Protein AF-A0A7Y0AC16-F1 (afdb_monomer)

pLDDT: mean 91.89, std 14.14, range [37.94, 98.88]

Radius of gyration: 25.96 Å; Cα contacts (8 Å, |Δi|>4): 228; chains: 1; bounding box: 91×79×50 Å

Mean predicted aligned error: 8.37 Å

Foldseek 3Di:
DDDDDDDDDDDDDDDPPDPQDALVRLQVVLVVCVVVVVLVSSLVSLVSSCPHPPRDDALVSLQSSLLSCLSVVNNVSNLVSLLVSLVRPDQPLVCCVVPPSCVSVCPPPVNVVSSVSSVVSNCVLAVQAPAVLLVVLLVLLCQQVVLVVCQVVCCVPANCPGPVNVVSVVSNVVSLVVSQVVLVVVCVVPNQQDCSHRRPSSNVSSVRSQVPDDPVSVVVRVVRRD

Structure (mmCIF, N/CA/C/O backbone):
data_AF-A0A7Y0AC16-F1
#
_entry.id   AF-A0A7Y0AC16-F1
#
loop_
_atom_site.group_PDB
_atom_site.id
_atom_site.type_symbol
_atom_site.label_atom_id
_atom_site.label_alt_id
_atom_site.label_comp_id
_atom_site.label_asym_id
_atom_site.label_entity_id
_atom_site.label_seq_id
_atom_site.pdbx_PDB_ins_code
_atom_site.Cartn_x
_atom_site.Cartn_y
_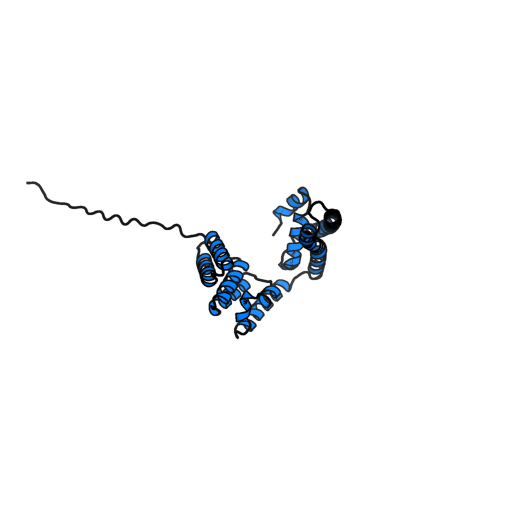atom_site.Cartn_z
_atom_site.occupancy
_atom_site.B_iso_or_equiv
_atom_site.auth_seq_id
_atom_site.auth_comp_id
_atom_site.auth_asym_id
_atom_site.auth_atom_id
_atom_site.pdbx_PDB_model_num
ATOM 1 N N . MET A 1 1 ? -59.746 61.237 14.582 1.00 42.16 1 MET A N 1
ATOM 2 C CA . MET A 1 1 ? -59.314 60.453 13.401 1.00 42.16 1 MET A CA 1
ATOM 3 C C . MET A 1 1 ? -57.793 60.373 13.383 1.00 42.16 1 MET A C 1
ATOM 5 O O . MET A 1 1 ? -57.176 61.402 13.622 1.00 42.16 1 MET A O 1
ATOM 9 N N . LYS A 1 2 ? -57.260 59.189 13.030 1.00 37.94 2 LYS A N 1
ATOM 10 C CA . LYS A 1 2 ? -55.848 58.744 12.908 1.00 37.94 2 LYS A CA 1
ATOM 11 C C . LYS A 1 2 ? -55.247 58.198 14.213 1.00 37.94 2 LYS A C 1
ATOM 13 O O . LYS A 1 2 ? -54.916 58.964 15.102 1.00 37.94 2 LYS A O 1
ATOM 18 N N . ASN A 1 3 ? -55.382 56.899 14.478 1.00 39.38 3 ASN A N 1
ATOM 19 C CA . ASN A 1 3 ? -54.716 55.702 13.915 1.00 39.38 3 ASN A CA 1
ATOM 20 C C . ASN A 1 3 ? -53.351 55.388 14.548 1.00 39.38 3 ASN A C 1
ATOM 22 O O . ASN A 1 3 ? -52.378 56.116 14.405 1.00 39.38 3 ASN A O 1
ATOM 26 N N . TYR A 1 4 ? -53.389 54.243 15.221 1.00 42.41 4 TYR A N 1
ATOM 27 C CA . TYR A 1 4 ? -52.412 53.456 15.953 1.00 42.41 4 TYR A CA 1
ATOM 28 C C . TYR A 1 4 ? -51.183 52.912 15.181 1.00 42.41 4 TYR A C 1
ATOM 30 O O . TYR A 1 4 ? -51.262 52.685 13.980 1.00 42.41 4 TYR A O 1
ATOM 38 N N . LEU A 1 5 ? -50.162 52.539 15.983 1.00 44.94 5 LEU A N 1
ATOM 39 C CA . LEU A 1 5 ? -49.350 51.295 15.944 1.00 44.94 5 LEU A CA 1
ATOM 40 C C . LEU A 1 5 ? -48.396 51.035 14.752 1.00 44.94 5 LEU A C 1
ATOM 42 O O . LEU A 1 5 ? -48.843 50.813 13.636 1.00 44.94 5 LEU A O 1
ATOM 46 N N . LEU A 1 6 ? -47.086 50.878 15.020 1.00 39.78 6 LEU A N 1
ATOM 47 C CA . LEU A 1 6 ? -46.444 49.565 15.266 1.00 39.78 6 LEU A CA 1
ATOM 48 C C . LEU A 1 6 ? -44.910 49.663 15.411 1.00 39.78 6 LEU A C 1
ATOM 50 O O . LEU A 1 6 ? -44.208 50.144 14.526 1.00 39.78 6 LEU A O 1
ATOM 54 N N . LEU A 1 7 ? -44.410 49.131 16.533 1.00 48.00 7 LEU A N 1
ATOM 55 C CA . LEU A 1 7 ? -43.037 48.653 16.710 1.00 48.00 7 LEU A CA 1
ATOM 56 C C . LEU A 1 7 ? -42.788 47.458 15.776 1.00 48.00 7 LEU A C 1
ATOM 58 O O . LEU A 1 7 ? -43.597 46.532 15.752 1.00 48.00 7 LEU A O 1
ATOM 62 N N . ALA A 1 8 ? -41.624 47.409 15.129 1.00 44.28 8 ALA A N 1
ATOM 63 C CA . ALA A 1 8 ? -41.078 46.179 14.561 1.00 44.28 8 ALA A CA 1
ATOM 64 C C . ALA A 1 8 ? -39.629 45.993 15.043 1.00 44.28 8 ALA A C 1
ATOM 66 O O . ALA A 1 8 ? -38.697 46.617 14.543 1.00 44.28 8 ALA A O 1
ATOM 67 N N . LEU A 1 9 ? -39.470 45.139 16.057 1.00 49.53 9 LEU A N 1
ATOM 68 C CA . LEU A 1 9 ? -38.201 44.557 16.492 1.00 49.53 9 LEU A CA 1
ATOM 69 C C . LEU A 1 9 ? -37.817 43.445 15.508 1.00 49.53 9 LEU A C 1
ATOM 71 O O . LEU A 1 9 ? -38.431 42.381 15.507 1.00 49.53 9 LEU A O 1
ATOM 75 N N . GLY A 1 10 ? -36.803 43.682 14.679 1.00 44.28 10 GLY A N 1
ATOM 76 C CA . GLY A 1 10 ? -36.165 42.644 13.871 1.00 44.28 10 GLY A CA 1
ATOM 77 C C . GLY A 1 10 ? -34.904 42.123 14.559 1.00 44.28 10 GLY A C 1
ATOM 78 O O . GLY A 1 10 ? -33.842 42.723 14.425 1.00 44.28 10 GLY A O 1
ATOM 79 N N . LEU A 1 11 ? -35.009 41.009 15.289 1.00 50.56 11 LEU A N 1
ATOM 80 C CA . LEU A 1 11 ? -33.858 40.223 15.750 1.00 50.56 11 LEU A CA 1
ATOM 81 C C . LEU A 1 11 ? -33.346 39.365 14.584 1.00 50.56 11 LEU A C 1
ATOM 83 O O . LEU A 1 11 ? -33.914 38.320 14.271 1.00 50.56 11 LEU A O 1
ATOM 87 N N . GLY A 1 12 ? -32.277 39.814 13.928 1.00 45.47 12 GLY A N 1
ATOM 88 C CA . GLY A 1 12 ? -31.550 39.011 12.949 1.00 45.47 12 GLY A CA 1
ATOM 89 C C . GLY A 1 12 ? -30.655 37.989 13.648 1.00 45.47 12 GLY A C 1
ATOM 90 O O . GLY A 1 12 ? -29.581 38.337 14.132 1.00 45.47 12 GLY A O 1
ATOM 91 N N . TYR A 1 13 ? -31.070 36.723 13.684 1.00 51.97 13 TYR A N 1
ATOM 92 C CA . TYR A 1 13 ? -30.161 35.615 13.980 1.00 51.97 13 TYR A CA 1
ATOM 93 C C . TYR A 1 13 ? -29.273 35.368 12.756 1.00 51.97 13 TYR A C 1
ATOM 95 O O . TYR A 1 13 ? -29.707 34.790 11.761 1.00 51.97 13 TYR A O 1
ATOM 103 N N . GLY A 1 14 ? -28.019 35.814 12.824 1.00 47.41 14 GLY A N 1
ATOM 104 C CA . GLY A 1 14 ? -26.991 35.420 11.868 1.00 47.41 14 GLY A CA 1
ATOM 105 C C . GLY A 1 14 ? -26.587 33.968 12.106 1.00 47.41 14 GLY A C 1
ATOM 106 O O . GLY A 1 14 ? -25.835 33.676 13.034 1.00 47.41 14 GLY A O 1
ATOM 107 N N . LEU A 1 15 ? -27.069 33.048 11.271 1.00 51.94 15 LEU A N 1
ATOM 108 C CA . LEU A 1 15 ? -26.475 31.719 11.153 1.00 51.94 15 LEU A CA 1
ATOM 109 C C . LEU A 1 15 ? -25.124 31.874 10.452 1.00 51.94 15 LEU A C 1
ATOM 111 O O . LEU A 1 15 ? -25.052 32.017 9.233 1.00 51.94 15 LEU A O 1
ATOM 115 N N . VAL A 1 16 ? -24.041 31.853 11.227 1.00 52.06 16 VAL A N 1
ATOM 116 C CA . VAL A 1 16 ? -22.706 31.632 10.672 1.00 52.06 16 VAL A CA 1
ATOM 117 C C . VAL A 1 16 ? -22.657 30.170 10.240 1.00 52.06 16 VAL A C 1
ATOM 119 O O . VAL A 1 16 ? -22.501 29.273 11.065 1.00 52.06 16 VAL A O 1
ATOM 122 N N . ALA A 1 17 ? -22.835 29.918 8.945 1.00 48.62 17 ALA A N 1
ATOM 123 C CA . ALA A 1 17 ? -22.548 28.617 8.365 1.00 48.62 17 ALA A CA 1
ATOM 124 C C . ALA A 1 17 ? -21.036 28.373 8.484 1.00 48.62 17 ALA A C 1
ATOM 126 O O . ALA A 1 17 ? -20.247 28.890 7.693 1.00 48.62 17 ALA A O 1
ATOM 127 N N . GLN A 1 18 ? -20.610 27.623 9.502 1.00 55.12 18 GLN A N 1
ATOM 128 C CA . GLN A 1 18 ? -19.261 27.070 9.514 1.00 55.12 18 GLN A CA 1
ATOM 129 C C . GLN A 1 18 ? -19.167 26.090 8.345 1.00 55.12 18 GLN A C 1
ATOM 131 O O . GLN A 1 18 ? -19.921 25.120 8.284 1.00 55.12 18 GLN A O 1
ATOM 136 N N . ALA A 1 19 ? -18.269 26.361 7.397 1.00 61.22 19 ALA A N 1
ATOM 137 C CA . ALA A 1 19 ? -17.971 25.415 6.335 1.00 61.22 19 ALA A CA 1
ATOM 138 C C . ALA A 1 19 ? -17.468 24.117 6.982 1.00 61.22 19 ALA A C 1
ATOM 140 O O . ALA A 1 19 ? -16.393 24.092 7.585 1.00 61.22 19 ALA A O 1
ATOM 141 N N . GLN A 1 20 ? -18.272 23.057 6.907 1.00 69.56 20 GLN A N 1
ATOM 142 C CA . GLN A 1 20 ? -17.899 21.758 7.448 1.00 69.56 20 GLN A CA 1
ATOM 143 C C . GLN A 1 20 ? -16.654 21.255 6.708 1.00 69.56 20 GLN A C 1
ATOM 145 O O . GLN A 1 20 ? -16.581 21.313 5.478 1.00 69.56 20 GLN A O 1
ATOM 150 N N . ALA A 1 21 ? -15.648 20.806 7.459 1.00 80.94 21 ALA A N 1
ATOM 151 C CA . ALA A 1 21 ? -14.410 20.320 6.870 1.00 80.94 21 ALA A CA 1
ATOM 152 C C . ALA A 1 21 ? -14.686 19.084 5.997 1.00 80.94 21 ALA A C 1
ATOM 154 O O . ALA A 1 21 ? -15.415 18.175 6.390 1.00 80.94 21 ALA A O 1
ATOM 155 N N . SER A 1 22 ? -14.090 19.045 4.803 1.00 91.94 22 SER A N 1
ATOM 156 C CA . SER A 1 22 ? -14.256 17.920 3.880 1.00 91.94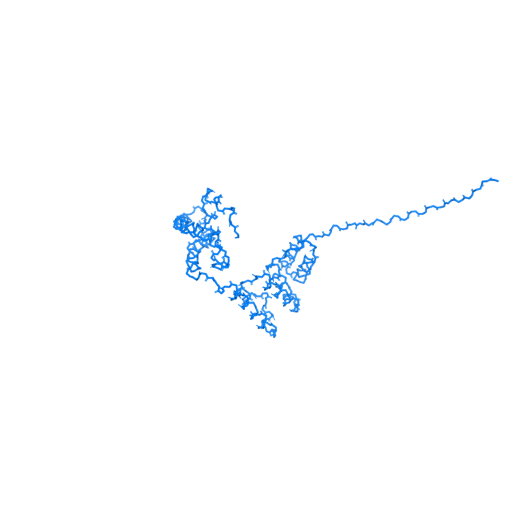 22 SER A CA 1
ATOM 157 C C . SER A 1 22 ? -13.599 16.642 4.414 1.00 91.94 22 SER A C 1
ATOM 159 O O . SER A 1 22 ? -12.694 16.696 5.251 1.00 91.94 22 SER A O 1
ATOM 161 N N . PHE A 1 23 ? -13.990 15.484 3.865 1.00 94.19 23 PHE A N 1
ATOM 162 C CA . PHE A 1 23 ? -13.346 14.191 4.147 1.00 94.19 23 PHE A CA 1
ATOM 163 C C . PHE A 1 23 ? -11.814 14.283 4.040 1.00 94.19 23 PHE A C 1
ATOM 165 O O . PHE A 1 23 ? -11.097 13.905 4.965 1.00 94.19 23 PHE A O 1
ATOM 172 N N . ALA A 1 24 ? -11.313 14.865 2.945 1.00 94.19 24 ALA A N 1
ATOM 173 C CA . ALA A 1 24 ? -9.881 15.010 2.704 1.00 94.19 24 ALA A CA 1
ATOM 174 C C . ALA A 1 24 ? -9.193 15.927 3.731 1.00 94.19 24 ALA A C 1
ATOM 176 O O . ALA A 1 24 ? -8.089 15.618 4.177 1.00 94.19 24 ALA A O 1
ATOM 177 N N . ALA A 1 25 ? -9.837 17.029 4.130 1.00 95.38 25 ALA A N 1
ATOM 178 C CA . ALA A 1 25 ? -9.286 17.943 5.129 1.00 95.38 25 ALA A CA 1
ATOM 179 C C . ALA A 1 25 ? -9.195 17.281 6.512 1.00 95.38 25 ALA A C 1
ATOM 181 O O . ALA A 1 25 ? -8.150 17.351 7.159 1.00 95.38 25 ALA A O 1
ATOM 182 N N . LEU A 1 26 ? -10.253 16.585 6.937 1.00 97.38 26 LEU A N 1
ATOM 183 C CA . LEU A 1 26 ? -10.291 15.864 8.212 1.00 97.38 26 LEU A CA 1
ATOM 184 C C . LEU A 1 26 ? -9.277 14.719 8.253 1.00 97.38 26 LEU A C 1
ATOM 186 O O . LEU A 1 26 ? -8.583 14.549 9.252 1.00 97.38 26 LEU A O 1
ATOM 190 N N . ARG A 1 27 ? -9.115 13.990 7.146 1.00 96.88 27 ARG A N 1
ATOM 191 C CA . ARG A 1 27 ? -8.083 12.955 7.001 1.00 96.88 27 ARG A CA 1
ATOM 192 C C . ARG A 1 27 ? -6.670 13.525 7.166 1.00 96.88 27 ARG A C 1
ATOM 194 O O . ARG A 1 27 ? -5.859 12.962 7.895 1.00 96.88 27 ARG A O 1
ATOM 201 N N . THR A 1 28 ? -6.384 14.672 6.546 1.00 97.31 28 THR A N 1
ATOM 202 C CA . THR A 1 28 ? -5.094 15.368 6.708 1.00 97.31 28 THR A CA 1
ATOM 203 C C . THR A 1 28 ? -4.864 15.801 8.156 1.00 97.31 28 THR A C 1
ATOM 205 O O . THR A 1 28 ? -3.769 15.623 8.685 1.00 97.31 28 THR A O 1
ATOM 208 N N . GLN A 1 29 ? -5.896 16.321 8.827 1.00 98.06 29 GLN A N 1
ATOM 209 C CA . GLN A 1 29 ? -5.819 16.675 10.247 1.00 98.06 29 GLN A CA 1
ATOM 210 C C . GLN A 1 29 ? -5.574 15.446 11.131 1.00 98.06 29 GLN A C 1
ATOM 212 O O . GLN A 1 29 ? -4.766 15.514 12.054 1.00 98.06 29 GLN A O 1
ATOM 217 N N . ALA A 1 30 ? -6.215 14.313 10.829 1.00 98.25 30 ALA A N 1
ATOM 218 C CA . ALA A 1 30 ? -6.016 13.062 11.554 1.00 98.25 30 ALA A CA 1
ATOM 219 C C . ALA A 1 30 ? -4.562 12.575 11.469 1.00 98.25 30 ALA A C 1
ATOM 221 O O . ALA A 1 30 ? -3.977 12.199 12.487 1.00 98.25 30 ALA A O 1
ATOM 222 N N . LEU A 1 31 ? -3.964 12.629 10.276 1.00 97.56 31 LEU A N 1
ATOM 223 C CA . LEU A 1 31 ? -2.560 12.276 10.055 1.00 97.56 31 LEU A CA 1
ATOM 224 C C . LEU A 1 31 ? -1.610 13.231 10.787 1.00 97.56 31 LEU A C 1
ATOM 226 O O . LEU A 1 31 ? -0.678 12.782 11.450 1.00 97.56 31 LEU A O 1
ATOM 230 N N . ALA A 1 3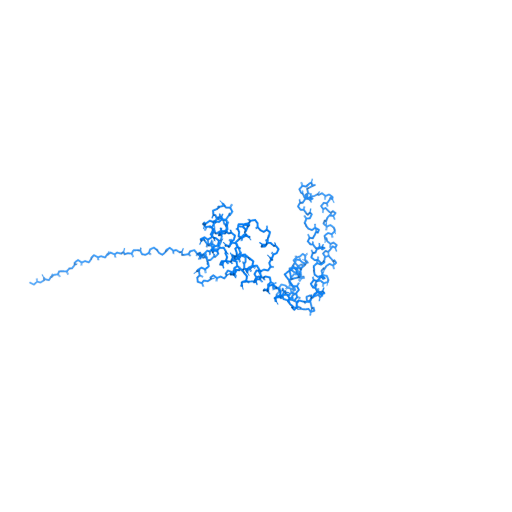2 ? -1.867 14.540 10.731 1.00 98.25 32 ALA A N 1
ATOM 231 C CA . ALA A 1 32 ? -1.070 15.523 11.462 1.00 98.25 32 ALA A CA 1
ATOM 232 C C . ALA A 1 32 ? -1.112 15.275 12.981 1.00 98.25 32 ALA A C 1
ATOM 234 O O . ALA A 1 32 ? -0.066 15.219 13.628 1.00 98.25 32 ALA A O 1
ATOM 235 N N . ALA A 1 33 ? -2.305 15.046 13.539 1.00 98.62 33 ALA A N 1
ATOM 236 C CA . ALA A 1 33 ? -2.477 14.712 14.951 1.00 98.62 33 ALA A CA 1
ATOM 237 C C . ALA A 1 33 ? -1.751 13.408 15.326 1.00 98.62 33 ALA A C 1
ATOM 239 O O . ALA A 1 33 ? -1.104 13.344 16.371 1.00 98.62 33 ALA A O 1
ATOM 240 N N . TYR A 1 34 ? -1.794 12.388 14.463 1.00 98.50 34 TYR A N 1
ATOM 241 C CA . TYR A 1 34 ? -1.061 11.136 14.668 1.00 98.50 34 TYR A CA 1
ATOM 242 C C . TYR A 1 34 ? 0.455 11.379 14.752 1.00 98.50 34 TYR A C 1
ATOM 244 O O . TYR A 1 34 ? 1.092 10.961 15.717 1.00 98.50 34 TYR A O 1
ATOM 252 N N . HIS A 1 35 ? 1.033 12.129 13.806 1.00 97.62 35 HIS A N 1
ATOM 253 C CA . HIS A 1 35 ? 2.467 12.448 13.808 1.00 97.62 35 HIS A CA 1
ATOM 254 C C . HIS A 1 35 ? 2.897 13.287 15.020 1.00 97.62 35 HIS A C 1
ATOM 256 O O . HIS A 1 35 ? 4.012 13.129 15.517 1.00 97.62 35 HIS A O 1
ATOM 262 N N . ASN A 1 36 ? 1.994 14.116 15.547 1.00 98.25 36 ASN A N 1
ATOM 263 C CA . ASN A 1 36 ? 2.191 14.872 16.785 1.00 98.25 36 ASN A CA 1
ATOM 264 C C . ASN A 1 36 ? 1.937 14.044 18.060 1.00 98.25 36 ASN A C 1
ATOM 266 O O . ASN A 1 36 ? 1.953 14.594 19.161 1.00 98.25 36 ASN A O 1
ATOM 270 N N . LYS A 1 37 ? 1.701 12.730 17.938 1.00 98.19 37 LYS A N 1
ATOM 271 C CA . LYS A 1 37 ? 1.376 11.800 19.035 1.00 98.19 37 LYS A CA 1
ATOM 272 C C . LYS A 1 37 ? 0.067 12.115 19.770 1.00 98.19 37 LYS A C 1
ATOM 274 O O . LYS A 1 37 ? -0.176 11.630 20.873 1.00 98.19 37 LYS A O 1
ATOM 279 N N . GLN A 1 38 ? -0.814 12.895 19.150 1.00 98.69 38 GLN A N 1
ATOM 280 C CA . GLN A 1 38 ? -2.148 13.229 19.648 1.00 98.69 38 GLN A CA 1
ATOM 281 C C . GLN A 1 38 ? -3.146 12.148 19.204 1.00 98.69 38 GLN A C 1
ATOM 283 O O . GLN A 1 38 ? -4.114 12.411 18.491 1.00 98.69 38 GLN A O 1
ATOM 288 N N . TYR A 1 39 ? -2.904 10.896 19.598 1.00 98.75 39 TYR A N 1
ATOM 289 C CA . TYR A 1 39 ? -3.584 9.729 19.018 1.00 98.75 39 TYR A CA 1
ATOM 290 C C . TYR A 1 39 ? -5.106 9.737 19.205 1.00 98.75 39 TYR A C 1
ATOM 292 O O . TYR A 1 39 ? -5.850 9.399 18.286 1.00 98.75 39 TYR A O 1
ATOM 300 N N . ARG A 1 40 ? -5.589 10.207 20.364 1.00 98.75 40 ARG A N 1
ATOM 301 C CA . ARG A 1 40 ? -7.030 10.360 20.615 1.00 98.75 40 ARG A CA 1
ATOM 302 C C . ARG A 1 40 ? -7.668 11.369 19.662 1.00 98.75 40 ARG A C 1
ATOM 304 O O . ARG A 1 40 ? -8.731 11.082 19.122 1.00 98.75 40 ARG A O 1
ATOM 311 N N . GLU A 1 41 ? -7.023 12.514 19.438 1.00 98.75 41 GLU A N 1
ATOM 312 C CA . GLU A 1 41 ? -7.502 13.506 18.470 1.00 98.75 41 GLU A CA 1
ATOM 313 C C . GLU A 1 41 ? -7.464 12.933 17.052 1.00 98.75 41 GLU A C 1
ATOM 315 O O . GLU A 1 41 ? -8.445 13.043 16.322 1.00 98.75 41 GLU A O 1
ATOM 320 N N . SER A 1 42 ? -6.379 12.249 16.680 1.00 98.81 42 SER A N 1
ATOM 321 C CA . SER A 1 42 ? -6.270 11.594 15.376 1.00 98.81 42 SER A CA 1
ATOM 322 C C . SER A 1 42 ? -7.445 10.649 15.106 1.00 98.81 42 SER A C 1
ATOM 324 O O . SER A 1 42 ? -8.121 10.777 14.083 1.00 98.81 42 SER A O 1
ATOM 326 N N . GLY A 1 43 ? -7.757 9.760 16.054 1.00 98.69 43 GLY A N 1
ATOM 327 C CA . GLY A 1 43 ? -8.903 8.858 15.945 1.00 98.69 43 GLY A CA 1
ATOM 328 C C . GLY A 1 43 ? -10.236 9.605 15.813 1.00 98.69 43 GLY A C 1
ATOM 329 O O . GLY A 1 43 ? -11.084 9.215 15.011 1.00 98.69 43 GLY A O 1
ATOM 330 N N . GLN A 1 44 ? -10.426 10.708 16.550 1.00 98.75 44 GLN A N 1
ATOM 331 C CA . GLN A 1 44 ? -11.634 11.541 16.455 1.00 98.75 44 GLN A CA 1
ATOM 332 C C . GLN A 1 44 ? -11.784 12.190 15.074 1.00 98.75 44 GLN A C 1
ATOM 334 O O . GLN A 1 44 ? -12.887 12.196 14.528 1.00 98.75 44 GLN A O 1
ATOM 339 N N . ARG A 1 45 ? -10.690 12.696 14.492 1.00 98.62 45 ARG A N 1
ATOM 340 C CA . ARG A 1 45 ? -10.693 13.291 13.147 1.00 98.62 45 ARG A CA 1
ATOM 341 C C . ARG A 1 45 ? -10.974 12.252 12.068 1.00 98.62 45 ARG A C 1
ATOM 343 O O . ARG A 1 45 ? -11.734 12.541 11.148 1.00 98.62 45 ARG A O 1
ATOM 350 N N . TYR A 1 46 ? -10.438 11.037 12.198 1.00 98.62 46 TYR A N 1
ATOM 351 C CA . TYR A 1 46 ? -10.824 9.929 11.322 1.00 98.62 46 TYR A CA 1
ATOM 352 C C . TYR A 1 46 ? -12.317 9.603 11.451 1.00 98.62 46 TYR A C 1
ATOM 354 O O . TYR A 1 46 ? -13.015 9.580 10.438 1.00 98.62 46 TYR A O 1
ATOM 362 N N . ASP A 1 47 ? -12.832 9.451 12.676 1.00 98.44 47 ASP A N 1
ATOM 363 C CA . ASP A 1 47 ? -14.260 9.221 12.935 1.00 98.44 47 ASP A CA 1
ATOM 364 C C . ASP A 1 47 ? -15.152 10.304 12.312 1.00 98.44 47 ASP A C 1
ATOM 366 O O . ASP A 1 47 ? -16.212 9.996 11.766 1.00 98.44 47 ASP A O 1
ATOM 370 N N . GLU A 1 48 ? -14.743 11.570 12.397 1.00 97.88 48 GLU A N 1
ATOM 371 C CA . GLU A 1 48 ? -15.444 12.690 11.773 1.00 97.88 48 GLU A CA 1
ATOM 372 C C . GLU A 1 48 ? -15.347 12.642 10.245 1.00 97.88 48 GLU A C 1
ATOM 374 O O . GLU A 1 48 ? -16.348 12.865 9.560 1.00 97.88 48 GLU A O 1
ATOM 379 N N . SER A 1 49 ? -14.174 12.296 9.703 1.00 97.44 49 SER A N 1
ATOM 380 C CA . SER A 1 49 ? -13.969 12.165 8.259 1.00 97.44 49 SER A CA 1
ATOM 381 C C . SER A 1 49 ? -14.907 11.113 7.663 1.00 97.44 49 SER A C 1
ATOM 383 O O . SER A 1 49 ? -15.555 11.370 6.651 1.00 97.44 49 SER A O 1
ATOM 385 N N . PHE A 1 50 ? -15.083 9.970 8.332 1.00 97.56 50 PHE A N 1
ATOM 386 C CA . PHE A 1 50 ? -15.920 8.869 7.847 1.00 97.56 50 PHE A CA 1
ATOM 387 C C . PHE A 1 50 ? -17.420 9.178 7.868 1.00 97.56 50 PHE A C 1
ATOM 389 O O . PHE A 1 50 ? -18.194 8.460 7.241 1.00 97.56 50 PHE A O 1
ATOM 396 N N . ARG A 1 51 ? -17.847 10.229 8.579 1.00 96.12 51 ARG A N 1
ATOM 397 C CA . ARG A 1 51 ? -19.247 10.686 8.615 1.00 96.12 51 ARG A CA 1
ATOM 398 C C . ARG A 1 51 ? -19.577 11.701 7.524 1.00 96.12 51 ARG A C 1
ATOM 400 O O . ARG A 1 51 ? -20.736 12.093 7.411 1.00 96.12 51 ARG A O 1
ATOM 407 N N . GLN A 1 52 ? -18.592 12.151 6.747 1.00 95.19 52 GLN A N 1
ATOM 408 C CA . GLN A 1 52 ? -18.847 13.116 5.684 1.00 95.19 52 GLN A CA 1
ATOM 409 C C . GLN A 1 52 ? -19.703 12.477 4.575 1.00 95.19 52 GLN A C 1
ATOM 411 O O . GLN A 1 52 ? -19.413 11.350 4.174 1.00 95.19 52 GLN A O 1
ATOM 416 N N . PRO A 1 53 ? -20.718 13.174 4.026 1.00 89.62 53 PRO A N 1
ATOM 417 C CA . PRO A 1 53 ? -21.634 12.593 3.036 1.00 89.62 53 PRO A CA 1
ATOM 418 C C . PRO A 1 53 ? -20.957 12.043 1.772 1.00 89.62 53 PRO A C 1
ATOM 420 O O . PRO A 1 53 ? -21.440 11.086 1.179 1.00 89.62 53 PRO A O 1
ATOM 423 N N . ALA A 1 54 ? -19.830 12.639 1.372 1.00 88.31 54 ALA A N 1
ATOM 424 C CA . ALA A 1 54 ? -19.030 12.219 0.221 1.00 88.31 54 ALA A CA 1
ATOM 425 C C . ALA A 1 54 ? -17.781 11.404 0.617 1.00 88.31 54 ALA A C 1
ATOM 427 O O . ALA A 1 54 ? -16.835 11.306 -0.165 1.00 88.31 54 ALA A O 1
ATOM 428 N N . ALA A 1 55 ? -17.723 10.872 1.844 1.00 92.50 55 ALA A N 1
ATOM 429 C CA . ALA A 1 55 ? -16.581 10.092 2.302 1.00 92.50 55 ALA A CA 1
ATOM 430 C C . ALA A 1 55 ? -16.459 8.780 1.515 1.00 92.50 55 ALA A C 1
ATOM 432 O O . ALA A 1 55 ? -17.400 7.991 1.439 1.00 92.50 55 ALA A O 1
ATOM 433 N N . GLN A 1 56 ? -15.264 8.529 0.985 1.00 93.25 56 GLN A N 1
ATOM 434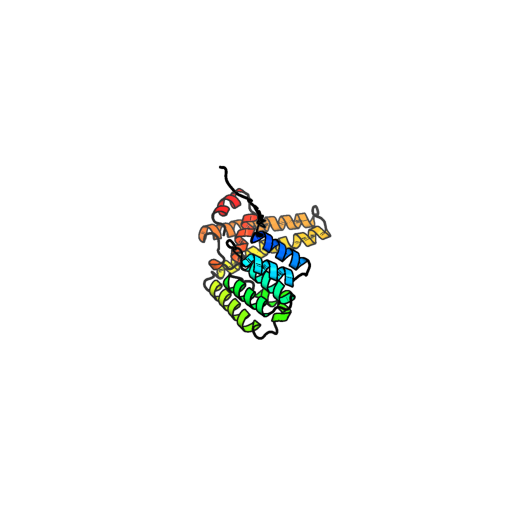 C CA . GLN A 1 56 ? -14.879 7.256 0.376 1.00 93.25 56 GLN A CA 1
ATOM 435 C C . GLN A 1 56 ? -13.586 6.760 1.038 1.00 93.25 56 GLN A C 1
ATOM 437 O O . GLN A 1 56 ? -12.520 6.826 0.427 1.00 93.25 56 GLN A O 1
ATOM 442 N N . PRO A 1 57 ? -13.646 6.347 2.319 1.00 96.19 57 PRO A N 1
ATOM 443 C CA . PRO A 1 57 ? -12.470 5.873 3.034 1.00 96.19 57 PRO A CA 1
ATOM 444 C C . PRO A 1 57 ? -11.925 4.593 2.404 1.00 96.19 57 PRO A C 1
ATOM 446 O O . PRO A 1 57 ? -12.660 3.633 2.161 1.00 96.19 57 PRO A O 1
ATOM 449 N N . ALA A 1 58 ? -10.619 4.578 2.169 1.00 95.44 58 ALA A N 1
ATOM 450 C CA . ALA A 1 58 ? -9.897 3.392 1.744 1.00 95.44 58 ALA A CA 1
ATOM 451 C C . ALA A 1 58 ? -9.581 2.489 2.948 1.00 95.44 58 ALA A C 1
ATOM 453 O O . ALA A 1 58 ? -9.624 2.918 4.104 1.00 95.44 58 ALA A O 1
ATOM 454 N N . ALA A 1 59 ? -9.178 1.243 2.684 1.00 97.06 59 ALA A N 1
ATOM 455 C CA . ALA A 1 59 ? -8.726 0.317 3.726 1.00 97.06 59 ALA A CA 1
ATOM 456 C C . ALA A 1 59 ? -7.636 0.919 4.630 1.00 97.06 59 ALA A C 1
ATOM 458 O O . ALA A 1 59 ? -7.688 0.751 5.847 1.00 97.06 59 ALA A O 1
ATOM 459 N N . GLY A 1 60 ? -6.701 1.674 4.042 1.00 97.25 60 GLY A N 1
ATOM 460 C CA . GLY A 1 60 ? -5.641 2.362 4.780 1.00 97.25 60 GLY A CA 1
ATOM 461 C C . GLY A 1 60 ? -6.149 3.455 5.724 1.00 97.25 60 GLY A C 1
ATOM 462 O O . GLY A 1 60 ? -5.560 3.651 6.781 1.00 97.25 60 GLY A O 1
ATOM 463 N N . ASP A 1 61 ? -7.262 4.126 5.411 1.00 98.31 61 ASP A N 1
ATOM 464 C CA . ASP A 1 61 ? -7.832 5.135 6.312 1.00 98.31 61 ASP A CA 1
ATOM 465 C C . ASP A 1 61 ? -8.409 4.476 7.569 1.00 98.31 61 ASP A C 1
ATOM 467 O O . ASP A 1 61 ? -8.176 4.944 8.683 1.00 98.31 61 ASP A O 1
ATOM 471 N N . PHE A 1 62 ? -9.112 3.350 7.406 1.00 98.75 62 PHE A N 1
ATOM 472 C CA . PHE A 1 62 ? -9.605 2.559 8.534 1.00 98.75 62 PHE A CA 1
ATOM 473 C C . PHE A 1 62 ? -8.468 1.936 9.348 1.00 98.75 62 PHE A C 1
ATOM 475 O O . PHE A 1 62 ? -8.528 1.949 10.575 1.00 98.75 62 PHE A O 1
ATOM 482 N N . TYR A 1 63 ? -7.425 1.430 8.687 1.00 98.69 63 TYR A N 1
ATOM 483 C CA . TYR A 1 63 ? -6.250 0.888 9.367 1.00 98.69 63 TYR A CA 1
ATOM 484 C C . TYR A 1 63 ? -5.554 1.962 10.215 1.00 98.69 63 TYR A C 1
ATOM 486 O O . TYR A 1 63 ? -5.362 1.774 11.413 1.00 98.69 63 TYR A O 1
ATOM 494 N N . ASN A 1 64 ? -5.296 3.143 9.644 1.00 98.62 64 ASN A N 1
ATOM 495 C CA . ASN A 1 64 ? -4.697 4.258 10.378 1.00 98.62 64 ASN A CA 1
ATOM 496 C C . ASN A 1 64 ? -5.575 4.720 11.552 1.00 98.62 64 ASN A C 1
ATOM 498 O O . ASN A 1 64 ? -5.059 5.017 12.627 1.00 98.62 64 ASN A O 1
ATOM 502 N N . ALA A 1 65 ? -6.901 4.755 11.376 1.00 98.81 65 ALA A N 1
ATOM 503 C CA . ALA A 1 65 ? -7.825 5.047 12.469 1.00 98.81 65 ALA A CA 1
ATOM 504 C C . ALA A 1 65 ? -7.726 4.004 13.593 1.00 98.81 65 ALA A C 1
ATOM 506 O O . ALA A 1 65 ? -7.724 4.368 14.771 1.00 98.81 65 ALA A O 1
ATOM 507 N N . ALA A 1 66 ? -7.594 2.720 13.243 1.00 98.88 66 ALA A N 1
ATOM 508 C CA . ALA A 1 66 ? -7.404 1.656 14.217 1.00 98.88 66 ALA A CA 1
ATOM 509 C C . ALA A 1 66 ? -6.103 1.821 15.012 1.00 98.88 66 ALA A C 1
ATOM 511 O O . ALA A 1 66 ? -6.147 1.720 16.239 1.00 98.88 66 ALA A O 1
ATOM 512 N N . CYS A 1 67 ? -4.987 2.140 14.349 1.00 98.81 67 CYS A N 1
ATOM 513 C CA . CYS A 1 67 ? -3.709 2.431 15.004 1.00 98.81 67 CYS A CA 1
ATOM 514 C C . CYS A 1 67 ? -3.826 3.632 15.956 1.00 98.81 67 CYS A C 1
ATOM 516 O O . CYS A 1 67 ? -3.474 3.529 17.133 1.00 98.81 67 CYS A O 1
ATOM 518 N N . SER A 1 68 ? -4.437 4.735 15.504 1.00 98.88 68 SER A N 1
ATOM 519 C CA . SER A 1 68 ? -4.712 5.901 16.355 1.00 98.88 68 SER A CA 1
ATOM 520 C C . SER A 1 68 ? -5.536 5.535 17.593 1.00 98.88 68 SER A C 1
ATOM 522 O O . SER A 1 68 ? -5.233 5.988 18.697 1.00 98.88 68 SER A O 1
ATOM 524 N N . TRP A 1 69 ? -6.564 4.694 17.452 1.00 98.88 69 TRP A N 1
ATOM 525 C CA . TRP A 1 69 ? -7.377 4.266 18.590 1.00 98.88 69 TRP A CA 1
ATOM 526 C C . TRP A 1 69 ? -6.669 3.282 19.520 1.00 98.88 69 TRP A C 1
ATOM 528 O O . TRP A 1 69 ? -6.850 3.374 20.735 1.00 98.88 69 TRP A O 1
ATOM 538 N N . ALA A 1 70 ? -5.849 2.378 18.986 1.00 98.81 70 ALA A N 1
ATOM 539 C CA . ALA A 1 70 ? -5.046 1.456 19.781 1.00 98.81 70 ALA A CA 1
ATOM 540 C C . ALA A 1 70 ? -4.057 2.227 20.668 1.00 98.81 70 ALA A C 1
ATOM 542 O O . ALA A 1 70 ? -4.059 2.055 21.889 1.00 98.81 70 ALA A O 1
ATOM 543 N N . LEU A 1 71 ? -3.321 3.172 20.079 1.00 98.75 71 LEU A N 1
ATOM 544 C CA . LEU A 1 71 ? -2.394 4.055 20.790 1.00 98.75 71 LEU A CA 1
ATOM 545 C C . LEU A 1 71 ? -3.093 5.009 21.773 1.00 98.75 71 LEU A C 1
ATOM 547 O O . LEU A 1 71 ? -2.502 5.422 22.769 1.00 98.75 71 LEU A O 1
ATOM 551 N N . ALA A 1 72 ? -4.360 5.353 21.528 1.00 98.69 72 ALA A N 1
ATOM 552 C CA . ALA A 1 72 ? -5.178 6.156 22.438 1.00 98.69 72 ALA A CA 1
ATOM 553 C C . ALA A 1 72 ? -5.789 5.360 23.611 1.00 98.69 72 ALA A C 1
ATOM 555 O O . ALA A 1 72 ? -6.526 5.947 24.416 1.00 98.69 72 ALA A O 1
ATOM 556 N N . GLY A 1 73 ? -5.528 4.048 23.697 1.00 98.44 73 GLY A N 1
ATOM 557 C CA . GLY A 1 73 ? -6.074 3.164 24.730 1.00 98.44 73 GLY A CA 1
ATOM 558 C C . GLY A 1 73 ? -7.557 2.830 24.541 1.00 98.44 73 GLY A C 1
ATOM 559 O O . GLY A 1 73 ? -8.254 2.563 25.516 1.00 98.44 73 GLY A O 1
ATOM 560 N N . GLU A 1 74 ? -8.061 2.860 23.305 1.00 98.75 74 GLU A N 1
ATOM 561 C CA . GLU A 1 74 ? -9.474 2.650 22.958 1.00 98.75 74 GLU A CA 1
ATOM 562 C C . GLU A 1 74 ? -9.659 1.360 22.129 1.00 98.75 74 GLU A C 1
ATOM 564 O O . GLU A 1 74 ? -10.027 1.411 20.948 1.00 98.75 74 GLU A O 1
ATOM 569 N N . PRO A 1 75 ? -9.440 0.164 22.715 1.00 98.56 75 PRO A N 1
ATOM 570 C CA . PRO A 1 75 ? -9.357 -1.086 21.957 1.00 98.56 75 PRO A CA 1
ATOM 571 C C . PRO A 1 75 ? -10.666 -1.441 21.242 1.00 98.56 75 PRO A C 1
ATOM 573 O O . PRO A 1 75 ? -10.648 -2.020 20.162 1.00 98.56 75 PRO A O 1
ATOM 576 N N . ALA A 1 76 ? -11.826 -1.066 21.792 1.00 98.69 76 ALA A N 1
ATOM 577 C CA . ALA A 1 76 ? -13.110 -1.300 21.129 1.00 98.69 76 ALA A CA 1
ATOM 578 C C . ALA A 1 76 ? -13.241 -0.542 19.798 1.00 98.69 76 ALA A C 1
ATOM 580 O O . ALA A 1 76 ? -13.749 -1.101 18.826 1.00 98.69 76 ALA A O 1
ATOM 581 N N . LYS A 1 77 ? -12.758 0.705 19.738 1.00 98.75 77 LYS A N 1
ATOM 582 C CA . LYS A 1 77 ? -12.753 1.490 18.499 1.00 98.75 77 LYS A CA 1
ATOM 583 C C . LYS A 1 77 ? -11.700 0.979 17.526 1.00 98.75 77 LYS A C 1
ATOM 585 O O . LYS A 1 77 ? -11.996 0.862 16.342 1.00 98.75 77 LYS A O 1
ATOM 590 N N . ALA A 1 78 ? -10.534 0.587 18.040 1.00 98.88 78 ALA A N 1
ATOM 591 C CA . ALA A 1 78 ? -9.488 -0.012 17.224 1.00 98.88 78 ALA A CA 1
ATOM 592 C C . ALA A 1 78 ? -9.986 -1.280 16.511 1.00 98.88 78 ALA A C 1
ATOM 594 O O . ALA A 1 78 ? -9.927 -1.354 15.289 1.00 98.88 78 ALA A O 1
ATOM 595 N N . PHE A 1 79 ? -10.593 -2.230 17.233 1.00 98.88 79 PHE A N 1
ATOM 596 C CA . PHE A 1 79 ? -11.153 -3.441 16.615 1.00 98.88 79 PHE A CA 1
ATOM 597 C C . PHE A 1 79 ? -12.276 -3.151 15.612 1.00 98.88 79 PHE A C 1
ATOM 599 O O . PHE A 1 79 ? -12.315 -3.781 14.558 1.00 98.88 79 PHE A O 1
ATOM 606 N N . ARG A 1 80 ? -13.156 -2.179 15.896 1.00 98.62 80 ARG A N 1
ATOM 607 C CA . ARG A 1 80 ? -14.187 -1.731 14.942 1.00 98.62 80 ARG A CA 1
ATOM 608 C C . ARG A 1 80 ? -13.558 -1.275 13.624 1.00 98.62 80 ARG A C 1
ATOM 610 O O . ARG A 1 80 ? -14.074 -1.610 12.559 1.00 98.62 80 ARG A O 1
ATOM 617 N N . ASP A 1 81 ? -12.476 -0.505 13.685 1.00 98.81 81 ASP A N 1
ATOM 618 C CA . ASP A 1 81 ? -11.836 0.021 12.482 1.00 98.81 81 ASP A CA 1
ATOM 619 C C . ASP A 1 81 ? -10.932 -1.015 11.791 1.00 98.81 81 ASP A C 1
ATOM 621 O O . ASP A 1 81 ? -10.910 -1.038 10.565 1.00 98.81 81 ASP A O 1
ATOM 625 N N . LEU A 1 82 ? -10.326 -1.972 12.509 1.00 98.81 82 LEU A N 1
ATOM 626 C CA . LEU A 1 82 ? -9.673 -3.145 11.893 1.00 98.81 82 LEU A CA 1
ATOM 627 C C . LEU A 1 82 ? -10.670 -4.013 11.110 1.00 98.81 82 LEU A C 1
ATOM 629 O O . LEU A 1 82 ? -10.377 -4.477 10.005 1.00 98.81 82 LEU A O 1
ATOM 633 N N . ASP A 1 83 ? -11.879 -4.195 11.644 1.00 98.38 83 ASP A N 1
ATOM 634 C CA . ASP A 1 83 ? -12.956 -4.883 10.933 1.00 98.38 83 ASP A CA 1
ATOM 635 C C . ASP A 1 83 ? -13.375 -4.129 9.664 1.00 98.38 83 ASP A C 1
ATOM 637 O O . ASP A 1 83 ? -13.610 -4.753 8.625 1.00 98.38 83 ASP A O 1
ATOM 641 N N . ARG A 1 84 ? -13.445 -2.793 9.718 1.00 98.38 84 ARG A N 1
ATOM 642 C CA . ARG A 1 84 ? -13.733 -1.955 8.543 1.00 98.38 84 ARG A CA 1
ATOM 643 C C . ARG A 1 84 ? -12.600 -1.994 7.522 1.00 98.38 84 ARG A C 1
ATOM 645 O O . ARG A 1 84 ? -12.891 -2.133 6.340 1.00 98.38 84 ARG A O 1
ATOM 652 N N . ALA A 1 85 ? -11.342 -1.954 7.958 1.00 98.50 85 ALA A N 1
ATOM 653 C CA . ALA A 1 85 ? -10.174 -2.101 7.091 1.00 98.50 85 ALA A CA 1
ATOM 654 C C . ALA A 1 85 ? -10.202 -3.451 6.362 1.00 98.50 85 ALA A C 1
ATOM 656 O O . ALA A 1 85 ? -10.054 -3.501 5.143 1.00 98.50 85 ALA A O 1
ATOM 657 N N . THR A 1 86 ? -10.508 -4.532 7.086 1.00 97.38 86 THR A N 1
ATOM 658 C CA . THR A 1 86 ? -10.678 -5.878 6.517 1.00 97.38 86 THR A CA 1
ATOM 659 C C . THR A 1 86 ? -11.785 -5.914 5.459 1.00 97.38 86 THR A C 1
ATOM 661 O O . THR A 1 86 ? -11.606 -6.481 4.385 1.00 97.38 86 THR A O 1
ATOM 664 N N . LEU A 1 87 ? -12.942 -5.302 5.736 1.00 95.88 87 LEU A N 1
ATOM 665 C CA . LEU A 1 87 ? -14.052 -5.236 4.776 1.00 95.88 87 L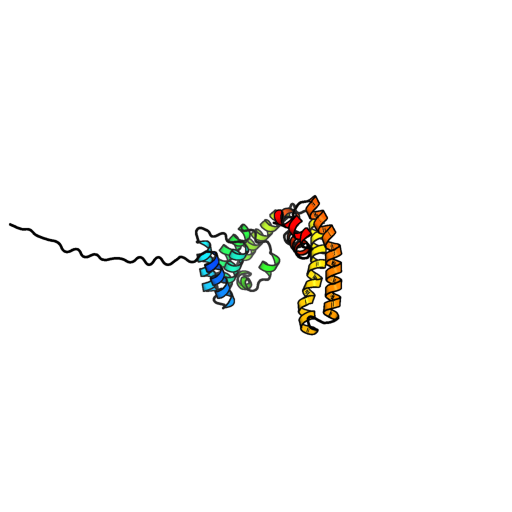EU A CA 1
ATOM 666 C C . LEU A 1 87 ? -13.736 -4.353 3.561 1.00 95.88 87 LEU A C 1
ATOM 668 O O . LEU A 1 87 ? -14.218 -4.641 2.470 1.00 95.88 87 LEU A O 1
ATOM 672 N N . ALA A 1 88 ? -12.922 -3.315 3.745 1.00 95.38 88 ALA A N 1
ATOM 673 C CA . ALA A 1 88 ? -12.458 -2.419 2.691 1.00 95.38 88 ALA A CA 1
ATOM 674 C C . ALA A 1 88 ? -11.283 -2.990 1.870 1.00 95.38 88 ALA A C 1
ATOM 676 O O . ALA A 1 88 ? -10.830 -2.335 0.933 1.00 95.38 88 ALA A O 1
ATOM 677 N N . GLY A 1 89 ? -10.801 -4.196 2.193 1.00 93.00 89 GLY A N 1
ATOM 678 C CA . GLY A 1 89 ? -9.777 -4.899 1.418 1.00 93.00 89 GLY A CA 1
ATOM 679 C C . GLY A 1 89 ? -8.338 -4.670 1.880 1.00 93.00 89 GLY A C 1
ATOM 680 O O . GLY A 1 89 ? -7.433 -4.764 1.056 1.00 93.00 89 GLY A O 1
ATOM 681 N N . TRP A 1 90 ? -8.111 -4.369 3.163 1.00 95.25 90 TRP A N 1
ATOM 682 C CA . TRP A 1 90 ? -6.770 -4.473 3.748 1.00 95.25 90 TRP A CA 1
ATOM 683 C C . TRP A 1 90 ? -6.237 -5.896 3.560 1.00 95.25 90 TRP A C 1
ATOM 685 O O . TRP A 1 90 ? -6.953 -6.857 3.841 1.00 95.25 90 TRP A O 1
ATOM 695 N N . ASP A 1 91 ? -5.001 -6.028 3.089 1.00 92.00 91 ASP A N 1
ATOM 696 C CA . ASP A 1 91 ? -4.391 -7.309 2.726 1.00 92.00 91 ASP A CA 1
ATOM 697 C C . ASP A 1 91 ? -2.991 -7.527 3.322 1.00 92.00 91 ASP A C 1
ATOM 699 O O . ASP A 1 91 ? -2.510 -8.661 3.338 1.00 92.00 91 ASP A O 1
ATOM 703 N N . ASP A 1 92 ? -2.363 -6.495 3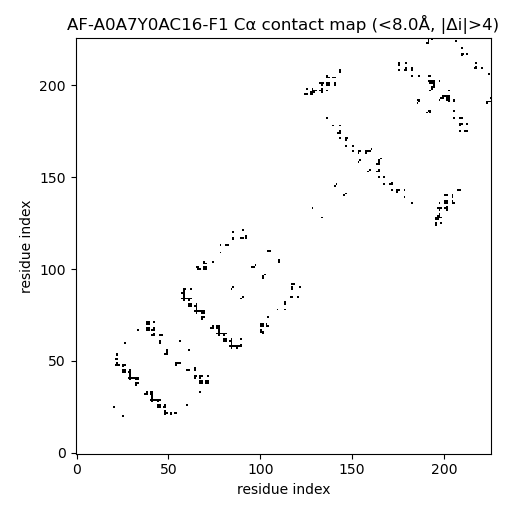.895 1.00 93.31 92 ASP A N 1
ATOM 704 C CA . ASP A 1 92 ? -1.049 -6.609 4.534 1.00 93.31 92 ASP A CA 1
ATOM 705 C C . ASP A 1 92 ? -1.154 -7.210 5.949 1.00 93.31 92 ASP A C 1
ATOM 707 O O . ASP A 1 92 ? -1.134 -6.530 6.983 1.00 93.31 92 ASP A O 1
ATOM 711 N N . VAL A 1 93 ? -1.320 -8.534 5.987 1.00 94.81 93 VAL A N 1
ATOM 712 C CA . VAL A 1 93 ? -1.387 -9.334 7.221 1.00 94.81 93 VAL A CA 1
ATOM 713 C C . VAL A 1 93 ? -0.068 -9.277 7.993 1.00 94.81 93 VAL A C 1
ATOM 715 O O . VAL A 1 93 ? -0.071 -9.298 9.225 1.00 94.81 93 VAL A O 1
ATOM 718 N N . THR A 1 94 ? 1.063 -9.220 7.287 1.00 93.00 94 THR A N 1
ATOM 719 C CA . THR A 1 94 ? 2.393 -9.202 7.907 1.00 93.00 94 THR A CA 1
ATOM 720 C C . THR A 1 94 ? 2.613 -7.896 8.657 1.00 93.00 94 THR A C 1
ATOM 722 O O . THR A 1 94 ? 3.013 -7.931 9.826 1.00 93.00 94 THR A O 1
ATOM 725 N N . HIS A 1 95 ? 2.301 -6.758 8.030 1.00 96.06 95 HIS A N 1
ATOM 726 C CA . HIS A 1 95 ? 2.371 -5.460 8.688 1.00 96.06 95 HIS A CA 1
ATOM 727 C C . HIS A 1 95 ? 1.446 -5.416 9.902 1.00 96.06 95 HIS A C 1
ATOM 729 O O . HIS A 1 95 ? 1.931 -5.154 10.995 1.00 96.06 95 HIS A O 1
ATOM 735 N N . LEU A 1 96 ? 0.175 -5.812 9.766 1.00 97.56 96 LEU A N 1
ATOM 736 C CA . LEU A 1 96 ? -0.772 -5.814 10.888 1.00 97.56 96 LEU A CA 1
ATOM 737 C C . LEU A 1 96 ? -0.276 -6.628 12.098 1.00 97.56 96 LEU A C 1
ATOM 739 O O . LEU A 1 96 ? -0.493 -6.224 13.235 1.00 97.56 96 LEU A O 1
ATOM 743 N N . LYS A 1 97 ? 0.397 -7.767 11.878 1.00 97.25 97 LYS A N 1
ATOM 744 C CA . LYS A 1 97 ? 0.953 -8.611 12.958 1.00 97.25 97 LYS A CA 1
ATOM 745 C C . LYS A 1 97 ? 2.175 -8.010 13.654 1.00 97.25 97 LYS A C 1
ATOM 747 O O . LYS A 1 97 ? 2.503 -8.433 14.761 1.00 97.25 97 LYS A O 1
ATOM 752 N N . THR A 1 98 ? 2.894 -7.119 12.982 1.00 96.94 98 THR A N 1
ATOM 753 C CA . THR A 1 98 ? 4.193 -6.597 13.436 1.00 96.94 98 THR A CA 1
ATOM 754 C C . THR A 1 98 ? 4.161 -5.110 13.770 1.00 96.94 98 THR A C 1
ATOM 756 O O . THR A 1 98 ? 5.118 -4.604 14.354 1.00 96.94 98 THR A O 1
ATOM 759 N N . ASP A 1 99 ? 3.067 -4.424 13.444 1.00 98.12 99 ASP A N 1
ATOM 760 C CA . ASP A 1 99 ? 2.858 -3.015 13.733 1.00 98.12 99 ASP A CA 1
ATOM 761 C C . ASP A 1 99 ? 2.844 -2.761 15.246 1.00 98.12 99 ASP A C 1
ATOM 763 O O . ASP A 1 99 ? 2.021 -3.290 16.000 1.00 98.12 99 ASP A O 1
ATOM 767 N N . SER A 1 100 ? 3.776 -1.921 15.695 1.00 98.00 100 SER A N 1
ATOM 768 C CA . SER A 1 100 ? 3.911 -1.546 17.098 1.00 98.00 100 SER A CA 1
ATOM 769 C C . SER A 1 100 ? 2.694 -0.801 17.636 1.00 98.00 100 SER A C 1
ATOM 771 O O . SER A 1 100 ? 2.430 -0.871 18.837 1.00 98.00 100 SER A O 1
ATOM 773 N N . ASP A 1 101 ? 1.933 -0.123 16.777 1.00 98.62 101 ASP A N 1
ATOM 774 C CA . ASP A 1 101 ? 0.755 0.640 17.188 1.00 98.62 101 ASP A CA 1
ATOM 775 C C . ASP A 1 101 ? -0.368 -0.260 17.700 1.00 98.62 101 ASP A C 1
ATOM 777 O O . ASP A 1 101 ? -1.152 0.126 18.570 1.00 98.62 101 ASP A O 1
ATOM 781 N N . LEU A 1 102 ? -0.419 -1.489 17.185 1.00 98.69 102 LEU A N 1
ATOM 782 C CA . LEU A 1 102 ? -1.424 -2.489 17.521 1.00 98.69 102 LEU A CA 1
ATOM 783 C C . LEU A 1 102 ? -0.956 -3.449 18.619 1.00 98.69 102 LEU A C 1
ATOM 785 O O . LEU A 1 102 ? -1.739 -4.291 19.058 1.00 98.69 102 LEU A O 1
ATOM 789 N N . ALA A 1 103 ? 0.273 -3.302 19.127 1.00 98.25 103 ALA A N 1
ATOM 790 C CA . ALA A 1 103 ? 0.874 -4.235 20.082 1.00 98.25 103 ALA A CA 1
ATOM 791 C C . ALA A 1 103 ? 0.007 -4.463 21.335 1.00 98.25 103 ALA A C 1
ATOM 793 O O . ALA A 1 103 ? -0.121 -5.593 21.809 1.00 98.25 103 ALA A O 1
ATOM 794 N N . ALA A 1 104 ? -0.650 -3.412 21.839 1.00 97.75 104 ALA A N 1
ATOM 795 C CA . ALA A 1 104 ? -1.551 -3.505 22.991 1.00 97.75 104 ALA A CA 1
ATOM 796 C C . ALA A 1 104 ? -2.793 -4.381 22.726 1.00 97.75 104 ALA A C 1
ATOM 798 O O . ALA A 1 104 ? -3.391 -4.909 23.663 1.00 97.75 104 ALA A O 1
ATOM 799 N N . LEU A 1 105 ? -3.184 -4.556 21.460 1.00 98.56 105 LEU A N 1
ATOM 800 C CA . LEU A 1 105 ? -4.328 -5.375 21.068 1.00 98.56 105 LEU A CA 1
ATOM 801 C C . LEU A 1 105 ? -3.991 -6.865 20.992 1.00 98.56 105 LEU A C 1
ATOM 803 O O . LEU A 1 105 ? -4.908 -7.673 21.097 1.00 98.56 105 LEU A O 1
ATOM 807 N N . HIS A 1 106 ? -2.720 -7.254 20.844 1.00 98.06 106 HIS A N 1
ATOM 808 C CA . HIS A 1 106 ? -2.328 -8.653 20.609 1.00 98.06 106 HIS A CA 1
ATOM 809 C C . HIS A 1 106 ? -2.734 -9.601 21.748 1.00 98.06 106 HIS A C 1
ATOM 811 O O . HIS A 1 106 ? -3.014 -10.777 21.508 1.00 98.06 106 HIS A O 1
ATOM 817 N N . ALA A 1 107 ? -2.785 -9.091 22.982 1.00 97.06 107 ALA A N 1
ATOM 818 C CA . ALA A 1 107 ? -3.216 -9.842 24.160 1.00 97.06 107 ALA A CA 1
ATOM 819 C C . ALA A 1 107 ? -4.746 -9.842 24.365 1.00 97.06 107 ALA A C 1
ATOM 821 O O . ALA A 1 107 ? -5.257 -10.587 25.201 1.00 97.06 107 ALA A O 1
ATOM 822 N N . ASP A 1 108 ? -5.497 -9.017 23.627 1.00 98.44 108 ASP A N 1
ATOM 823 C CA . ASP A 1 108 ? -6.954 -8.966 23.725 1.00 98.44 108 ASP A CA 1
ATOM 824 C C . ASP A 1 108 ? -7.579 -10.209 23.075 1.00 98.44 108 ASP A C 1
ATOM 826 O O . ASP A 1 108 ? -7.235 -10.604 21.960 1.00 98.44 108 ASP A O 1
ATOM 830 N N . LYS A 1 109 ? -8.573 -10.812 23.737 1.00 98.38 109 LYS A N 1
ATOM 831 C CA . LYS A 1 109 ? -9.283 -12.003 23.238 1.00 98.38 109 LYS A CA 1
ATOM 832 C C . LYS A 1 109 ? -9.918 -11.824 21.849 1.00 98.38 109 LYS A C 1
ATOM 834 O O . LYS A 1 109 ? -10.194 -12.816 21.175 1.00 98.38 109 LYS A O 1
ATOM 839 N N . ARG A 1 110 ? -10.179 -10.581 21.423 1.00 98.50 110 ARG A N 1
ATOM 840 C CA . ARG A 1 110 ? -10.731 -10.234 20.101 1.00 98.50 110 ARG A CA 1
ATOM 841 C C . ARG A 1 110 ? -9.693 -10.275 18.981 1.00 98.50 110 ARG A C 1
ATOM 843 O O . ARG A 1 110 ? -10.089 -10.378 17.822 1.00 98.50 110 ARG A O 1
ATOM 850 N N . TRP A 1 111 ? -8.399 -10.258 19.309 1.00 98.56 111 TRP A N 1
ATOM 851 C CA . TRP A 1 111 ? -7.311 -10.261 18.332 1.00 98.56 111 TRP A CA 1
ATOM 852 C C . TRP A 1 111 ? -7.357 -11.470 17.407 1.00 98.56 111 TRP A C 1
ATOM 854 O O . TRP A 1 111 ? -7.453 -11.322 16.193 1.00 98.56 111 TRP A O 1
ATOM 864 N N . GLN A 1 112 ? -7.360 -12.674 17.980 1.00 98.38 112 GLN A N 1
ATOM 865 C CA . GLN A 1 112 ? -7.309 -13.910 17.200 1.00 98.38 112 GLN A CA 1
ATOM 866 C C . GLN A 1 112 ? -8.532 -14.092 16.275 1.00 98.38 112 GLN A C 1
ATOM 868 O O . GLN A 1 112 ? -8.345 -14.439 15.110 1.00 98.38 112 GLN A O 1
ATOM 873 N N . PRO A 1 113 ? -9.784 -13.838 16.716 1.00 98.31 113 PRO A N 1
ATOM 874 C CA . PRO A 1 113 ? -10.936 -13.819 15.812 1.00 98.31 113 PRO A CA 1
ATOM 875 C C . PRO A 1 113 ? -10.839 -12.787 14.678 1.00 98.31 113 PRO A C 1
ATOM 877 O O . PRO A 1 113 ? -11.143 -13.131 13.536 1.00 98.31 113 PRO A O 1
ATOM 880 N N . MET A 1 114 ? -10.416 -11.552 14.976 1.00 98.19 114 MET A N 1
ATOM 881 C CA . MET A 1 114 ? -10.259 -10.492 13.971 1.00 98.19 114 MET A CA 1
ATOM 882 C C . MET A 1 114 ? -9.196 -10.873 12.935 1.00 98.19 114 MET A C 1
ATOM 884 O O . MET A 1 114 ? -9.460 -10.823 11.734 1.00 98.19 114 MET A O 1
ATOM 888 N N . LEU A 1 115 ? -8.042 -11.361 13.394 1.00 98.12 115 LEU A N 1
ATOM 889 C CA . LEU A 1 115 ? -6.950 -11.789 12.527 1.00 98.12 115 LEU A CA 1
ATOM 890 C C . LEU A 1 115 ? -7.373 -12.937 11.601 1.00 98.12 115 LEU A C 1
ATOM 892 O O . LEU A 1 115 ? -7.155 -12.857 10.396 1.00 98.12 115 LEU A O 1
ATOM 896 N N . ARG A 1 116 ? -8.053 -13.965 12.127 1.00 98.00 116 ARG A N 1
ATOM 897 C CA . ARG A 1 116 ? -8.564 -15.070 11.298 1.00 98.00 116 ARG A CA 1
ATOM 898 C C . ARG A 1 116 ? -9.542 -14.596 10.227 1.00 98.00 116 ARG A C 1
ATOM 900 O O . ARG A 1 116 ? -9.545 -15.131 9.123 1.00 98.00 116 ARG A O 1
ATOM 907 N N . LYS A 1 117 ? -10.386 -13.609 10.540 1.00 97.44 117 LYS A N 1
ATOM 908 C CA . LYS A 1 117 ? -11.324 -13.026 9.571 1.00 97.44 117 LYS A CA 1
ATOM 909 C C . LYS A 1 117 ? -10.577 -12.322 8.438 1.00 97.44 117 LYS A C 1
ATOM 911 O O . LYS A 1 117 ? -10.959 -12.494 7.281 1.00 97.44 117 LYS A O 1
ATOM 916 N N . LEU A 1 118 ? -9.528 -11.567 8.760 1.00 96.94 118 LEU A N 1
ATOM 917 C CA . LEU A 1 118 ? -8.656 -10.946 7.768 1.00 96.94 118 LEU A CA 1
ATOM 918 C C . LEU A 1 118 ? -7.934 -11.997 6.916 1.00 96.94 118 LEU A C 1
ATOM 920 O O . LEU A 1 118 ? -8.033 -11.957 5.694 1.00 96.94 118 LEU A O 1
ATOM 924 N N . GLU A 1 119 ? -7.277 -12.974 7.538 1.00 95.31 119 GLU A N 1
ATOM 925 C CA . GLU A 1 119 ? -6.555 -14.041 6.831 1.00 95.31 119 GLU A CA 1
ATOM 926 C C . GLU A 1 119 ? -7.475 -14.832 5.893 1.00 95.31 119 GLU A C 1
ATOM 928 O O . GLU A 1 119 ? -7.106 -15.099 4.753 1.00 95.31 119 GLU A O 1
ATOM 933 N N . ALA A 1 120 ? -8.700 -15.147 6.324 1.00 95.19 120 ALA A N 1
ATOM 934 C CA . ALA A 1 120 ? -9.683 -15.819 5.479 1.00 95.19 120 ALA A CA 1
ATOM 935 C C . ALA A 1 120 ? -10.117 -14.957 4.282 1.00 95.19 120 ALA A C 1
ATOM 937 O O . ALA A 1 120 ? -10.283 -15.477 3.180 1.00 95.19 120 ALA A O 1
ATOM 938 N N . ARG A 1 121 ? -10.285 -13.642 4.476 1.00 92.81 121 ARG A N 1
ATOM 939 C CA . ARG A 1 121 ? -10.610 -12.696 3.393 1.00 92.81 121 ARG A CA 1
ATOM 940 C C . ARG A 1 121 ? -9.480 -12.602 2.376 1.00 92.81 121 ARG A C 1
ATOM 942 O O . ARG A 1 121 ? -9.750 -12.662 1.180 1.00 92.81 121 ARG A O 1
ATOM 949 N N . VAL A 1 122 ? -8.240 -12.496 2.849 1.00 90.69 122 VAL A N 1
ATOM 950 C CA . VAL A 1 122 ? -7.050 -12.484 1.990 1.00 90.69 122 VAL A CA 1
ATOM 951 C C . VAL A 1 122 ? -6.948 -13.803 1.233 1.00 90.69 122 VAL A C 1
ATOM 953 O O . VAL A 1 122 ? -6.913 -13.789 0.009 1.00 90.69 122 VAL A O 1
ATOM 956 N N . ALA A 1 123 ? -7.041 -14.945 1.916 1.00 89.19 123 ALA A N 1
ATOM 957 C CA . ALA A 1 123 ? -7.012 -16.257 1.272 1.00 89.19 123 ALA A CA 1
ATOM 958 C C . ALA A 1 123 ? -8.122 -16.425 0.220 1.00 89.19 123 ALA A C 1
ATOM 960 O O . ALA A 1 123 ? -7.877 -16.972 -0.851 1.00 89.19 123 ALA A O 1
ATOM 961 N N . GLN A 1 124 ? -9.331 -15.919 0.485 1.00 88.94 124 GLN A N 1
ATOM 962 C CA . GLN A 1 124 ? -10.429 -15.933 -0.483 1.00 88.94 124 GLN A CA 1
ATOM 963 C C . GLN A 1 124 ? -10.132 -15.055 -1.706 1.00 88.94 124 GLN A C 1
ATOM 965 O O . GLN A 1 124 ? -10.391 -15.477 -2.832 1.00 88.94 124 GLN A O 1
ATOM 970 N N . ALA A 1 125 ? -9.596 -13.849 -1.499 1.00 84.31 125 ALA A N 1
ATOM 971 C CA . ALA A 1 125 ? -9.202 -12.955 -2.587 1.00 84.31 125 ALA A CA 1
ATOM 972 C C . ALA A 1 125 ? -8.057 -13.546 -3.427 1.00 84.31 125 ALA A C 1
ATOM 974 O O . ALA A 1 125 ? -8.004 -13.336 -4.638 1.00 84.31 125 ALA A O 1
ATOM 975 N N . GLU A 1 126 ? -7.176 -14.318 -2.792 1.00 84.56 126 GLU A N 1
ATOM 976 C CA . GLU A 1 126 ? -6.021 -14.950 -3.421 1.00 84.56 126 GLU A CA 1
ATOM 977 C C . GLU A 1 126 ? -6.300 -16.347 -4.009 1.00 84.56 126 GLU A C 1
ATOM 979 O O . GLU A 1 126 ? -5.451 -16.892 -4.715 1.00 84.56 126 GLU A O 1
ATOM 984 N N . ALA A 1 127 ? -7.481 -16.929 -3.772 1.00 86.81 127 ALA A N 1
ATOM 985 C CA . ALA A 1 127 ? -7.785 -18.325 -4.112 1.00 86.81 127 ALA A CA 1
ATOM 986 C C . ALA A 1 127 ? -7.626 -18.653 -5.607 1.00 86.81 127 ALA A C 1
ATOM 988 O O . ALA A 1 127 ? -7.259 -19.771 -5.959 1.00 86.81 127 ALA A O 1
ATOM 989 N N . ASN A 1 128 ? -7.878 -17.673 -6.479 1.00 86.62 128 ASN A N 1
ATOM 990 C CA . ASN A 1 128 ? -7.824 -17.826 -7.936 1.00 86.62 128 ASN A CA 1
ATOM 991 C C . ASN A 1 128 ? -6.616 -17.123 -8.574 1.00 86.62 128 ASN A C 1
ATOM 993 O O . ASN A 1 128 ? -6.602 -16.896 -9.785 1.00 86.62 128 ASN A O 1
ATOM 997 N N . ILE A 1 129 ? -5.609 -16.758 -7.776 1.00 92.00 129 ILE A N 1
ATOM 998 C CA . ILE A 1 129 ? -4.390 -16.144 -8.299 1.00 92.00 129 ILE A CA 1
ATOM 999 C C . ILE A 1 129 ? -3.667 -17.117 -9.232 1.00 92.00 129 ILE A C 1
ATOM 1001 O O . ILE A 1 129 ? -3.451 -18.291 -8.917 1.00 92.00 129 ILE A O 1
ATOM 1005 N N . ASN A 1 130 ? -3.196 -16.589 -10.358 1.00 94.69 130 ASN A N 1
ATOM 1006 C CA . ASN A 1 130 ? -2.250 -17.264 -11.228 1.00 94.69 130 ASN A CA 1
ATOM 1007 C C . ASN A 1 130 ? -0.881 -17.323 -10.530 1.00 94.69 130 ASN A C 1
ATOM 1009 O O . ASN A 1 130 ? -0.064 -16.409 -10.637 1.00 94.69 130 ASN A O 1
ATOM 1013 N N . GLN A 1 131 ? -0.645 -18.401 -9.780 1.00 92.38 131 GLN A N 1
ATOM 1014 C CA . GLN A 1 131 ? 0.561 -18.571 -8.964 1.00 92.38 131 GLN A CA 1
ATOM 1015 C C . GLN A 1 131 ? 1.871 -18.519 -9.772 1.00 92.38 131 GLN A C 1
ATOM 1017 O O . GLN A 1 131 ? 2.808 -17.864 -9.311 1.00 92.38 131 GLN A O 1
ATOM 1022 N N . PRO A 1 132 ? 1.983 -19.152 -10.961 1.00 95.50 132 PRO A N 1
ATOM 1023 C CA . PRO A 1 132 ? 3.147 -18.962 -11.826 1.00 95.50 132 PRO A CA 1
ATOM 1024 C C . PRO A 1 132 ? 3.410 -17.493 -12.169 1.00 95.50 132 PRO A C 1
ATOM 1026 O O . PRO A 1 132 ? 4.531 -17.024 -11.995 1.00 95.50 132 PRO A O 1
ATOM 1029 N N . LEU A 1 133 ? 2.375 -16.755 -12.580 1.00 96.50 133 LEU A N 1
ATOM 1030 C CA . LEU A 1 133 ? 2.511 -15.349 -12.958 1.00 96.50 133 LEU A CA 1
ATOM 1031 C C . LEU A 1 133 ? 2.822 -14.445 -11.754 1.00 96.50 133 LEU A C 1
ATOM 1033 O O . LEU A 1 133 ? 3.636 -13.532 -11.870 1.00 96.50 133 LEU A O 1
ATOM 1037 N N . LYS A 1 134 ? 2.229 -14.719 -10.582 1.00 94.81 134 LYS A N 1
ATOM 1038 C CA . LYS A 1 134 ? 2.562 -14.036 -9.319 1.00 94.81 134 LYS A CA 1
ATOM 1039 C C . LYS A 1 134 ? 4.043 -14.198 -8.975 1.00 94.81 134 LYS A C 1
ATOM 1041 O O . LYS A 1 134 ? 4.690 -13.209 -8.649 1.00 94.81 134 LYS A O 1
ATOM 1046 N N . ARG A 1 135 ? 4.585 -15.421 -9.064 1.00 94.56 135 ARG A N 1
ATOM 1047 C CA . ARG A 1 135 ? 6.011 -15.683 -8.794 1.00 94.56 135 ARG A CA 1
ATOM 1048 C C . ARG A 1 135 ? 6.921 -14.943 -9.764 1.00 94.56 135 ARG A C 1
ATOM 1050 O O . ARG A 1 135 ? 7.854 -14.282 -9.329 1.00 94.56 135 ARG A O 1
ATOM 1057 N N . GLU A 1 136 ? 6.605 -15.001 -11.050 1.00 97.56 136 GLU A N 1
ATOM 1058 C CA . GLU A 1 136 ? 7.370 -14.296 -12.074 1.00 97.56 136 GLU A CA 1
ATOM 1059 C C . GLU A 1 136 ? 7.389 -12.776 -11.847 1.00 97.56 136 GLU A C 1
ATOM 1061 O O . GLU A 1 136 ? 8.445 -12.148 -11.896 1.00 97.56 136 GLU A O 1
ATOM 1066 N N . LEU A 1 137 ? 6.238 -12.170 -11.541 1.00 97.50 137 LEU A N 1
ATOM 1067 C CA . LEU A 1 137 ? 6.183 -10.739 -11.239 1.00 97.50 137 LEU A CA 1
ATOM 1068 C C . LEU A 1 137 ? 6.918 -10.398 -9.935 1.00 97.50 137 LEU A C 1
ATOM 1070 O O . LEU A 1 137 ? 7.568 -9.362 -9.874 1.00 97.50 137 LEU A O 1
ATOM 1074 N N . ALA A 1 138 ? 6.902 -11.269 -8.925 1.00 95.00 138 ALA A N 1
ATOM 1075 C CA . ALA A 1 138 ? 7.683 -11.063 -7.704 1.00 95.00 138 ALA A CA 1
ATOM 1076 C C . ALA A 1 138 ? 9.205 -11.069 -7.965 1.00 95.00 138 ALA A C 1
ATOM 1078 O O . ALA A 1 138 ? 9.929 -10.245 -7.404 1.00 95.00 138 ALA A O 1
ATOM 1079 N N . GLU A 1 139 ? 9.700 -11.941 -8.848 1.00 96.81 139 GLU A N 1
ATOM 1080 C CA . GLU A 1 139 ? 11.109 -11.943 -9.274 1.00 96.81 139 GLU A CA 1
ATOM 1081 C C . GLU A 1 139 ? 11.473 -10.651 -10.022 1.00 96.81 139 GLU A C 1
ATOM 1083 O O . GLU A 1 139 ? 12.512 -10.034 -9.757 1.00 96.81 139 GLU A O 1
ATOM 1088 N N . ILE A 1 140 ? 10.586 -10.192 -10.911 1.00 98.12 140 ILE A N 1
ATOM 1089 C CA . ILE A 1 140 ? 10.745 -8.913 -11.613 1.00 98.12 140 ILE A CA 1
ATOM 1090 C C . ILE A 1 140 ? 10.775 -7.756 -10.609 1.00 98.12 140 ILE A C 1
ATOM 1092 O O . ILE A 1 140 ? 11.672 -6.917 -10.690 1.00 98.12 140 ILE A O 1
ATOM 1096 N N . LEU A 1 141 ? 9.856 -7.730 -9.640 1.00 96.88 141 LEU A N 1
ATOM 1097 C CA . LEU A 1 141 ? 9.789 -6.696 -8.609 1.00 96.88 141 LEU A CA 1
ATOM 1098 C C . LEU A 1 141 ? 11.088 -6.599 -7.818 1.00 96.88 141 LEU A C 1
ATOM 1100 O O . LEU A 1 141 ? 11.592 -5.499 -7.603 1.00 96.88 141 LEU A O 1
ATOM 1104 N N . GLU A 1 142 ? 11.647 -7.735 -7.403 1.00 95.81 142 GLU A N 1
ATOM 1105 C CA . GLU A 1 142 ? 12.899 -7.746 -6.652 1.00 95.81 142 GLU A CA 1
ATOM 1106 C C . GLU A 1 142 ? 14.073 -7.266 -7.512 1.00 95.81 142 GLU A C 1
ATOM 1108 O O . GLU A 1 142 ? 14.886 -6.463 -7.053 1.00 95.81 142 GLU A O 1
ATOM 1113 N N . SER A 1 143 ? 14.134 -7.668 -8.784 1.00 96.12 143 SER A N 1
ATOM 1114 C CA . SER A 1 143 ? 15.174 -7.186 -9.700 1.00 96.12 143 SER A CA 1
ATOM 1115 C C . SER A 1 143 ? 15.054 -5.690 -10.041 1.00 96.12 143 SER A C 1
ATOM 1117 O O . SER A 1 143 ? 16.067 -5.051 -10.318 1.00 96.12 143 SER A O 1
ATOM 1119 N N . ASP A 1 144 ? 13.847 -5.116 -9.990 1.00 96.62 144 ASP A N 1
ATOM 1120 C CA . ASP A 1 144 ? 13.580 -3.697 -10.254 1.00 96.62 144 ASP A CA 1
ATOM 1121 C C . ASP A 1 144 ? 13.781 -2.832 -8.994 1.00 96.62 144 ASP A C 1
ATOM 1123 O O . ASP A 1 144 ? 14.584 -1.891 -8.986 1.00 96.62 144 ASP A O 1
ATOM 1127 N N . GLN A 1 145 ? 13.094 -3.162 -7.900 1.00 95.62 145 GLN A N 1
ATOM 1128 C CA . GLN A 1 145 ? 13.094 -2.376 -6.665 1.00 95.62 145 GLN A CA 1
ATOM 1129 C C . GLN A 1 145 ? 14.286 -2.696 -5.761 1.00 95.62 145 GLN A C 1
ATOM 1131 O O . GLN A 1 145 ? 14.775 -1.805 -5.063 1.00 95.62 145 GLN A O 1
ATOM 1136 N N . GLY A 1 146 ? 14.806 -3.926 -5.777 1.00 95.12 146 GLY A N 1
ATOM 1137 C CA . GLY A 1 146 ? 15.910 -4.335 -4.907 1.00 95.12 146 GLY A CA 1
ATOM 1138 C C . GLY A 1 146 ? 17.201 -3.567 -5.145 1.00 95.12 146 GLY A C 1
ATOM 1139 O O . GLY A 1 146 ? 17.878 -3.169 -4.193 1.00 95.12 146 GLY A O 1
ATOM 1140 N N . LEU A 1 147 ? 17.482 -3.237 -6.403 1.00 95.19 147 LEU A N 1
ATOM 1141 C CA . LEU A 1 147 ? 18.578 -2.342 -6.772 1.00 95.19 147 LEU A CA 1
ATOM 1142 C C . LEU A 1 147 ? 18.323 -0.913 -6.271 1.00 95.19 147 LEU A C 1
ATOM 1144 O O . LEU A 1 147 ? 19.198 -0.285 -5.672 1.00 95.19 147 LEU A O 1
ATOM 1148 N N . ARG A 1 148 ? 17.096 -0.411 -6.442 1.00 96.69 148 ARG A N 1
ATOM 1149 C CA . ARG A 1 148 ? 16.704 0.958 -6.069 1.00 96.69 148 ARG A CA 1
ATOM 1150 C C . ARG A 1 148 ? 16.749 1.206 -4.559 1.00 96.69 148 ARG A C 1
ATOM 1152 O O . ARG A 1 148 ? 17.043 2.326 -4.138 1.00 96.69 148 ARG A O 1
ATOM 1159 N N . ARG A 1 149 ? 16.576 0.171 -3.725 1.00 96.31 149 ARG A N 1
ATOM 1160 C CA . ARG A 1 149 ? 16.771 0.264 -2.261 1.00 96.31 149 ARG A CA 1
ATOM 1161 C C . ARG A 1 149 ? 18.196 0.695 -1.877 1.00 96.31 149 ARG A C 1
ATOM 1163 O O . ARG A 1 149 ? 18.385 1.285 -0.813 1.00 96.31 149 ARG A O 1
ATOM 1170 N N . GLN A 1 150 ? 19.187 0.483 -2.748 1.00 96.50 150 GLN A N 1
ATOM 1171 C CA . GLN A 1 150 ? 20.584 0.865 -2.508 1.00 96.50 150 GLN A CA 1
ATOM 1172 C C . GLN A 1 150 ? 20.890 2.339 -2.820 1.00 96.50 150 GLN A C 1
ATOM 1174 O O . GLN A 1 150 ? 21.912 2.853 -2.359 1.00 96.50 150 GLN A O 1
ATOM 1179 N N . ILE A 1 151 ? 19.993 3.048 -3.520 1.00 97.06 151 ILE A N 1
ATOM 1180 C CA . ILE A 1 151 ? 20.183 4.452 -3.926 1.00 97.06 151 ILE A CA 1
ATOM 1181 C C . ILE A 1 151 ? 20.449 5.338 -2.709 1.00 97.06 151 ILE A C 1
ATOM 1183 O O . ILE A 1 151 ? 21.450 6.049 -2.671 1.00 97.06 151 ILE A O 1
ATOM 1187 N N . ARG A 1 152 ? 19.582 5.296 -1.687 1.00 97.44 152 ARG A N 1
ATOM 1188 C CA . ARG A 1 152 ? 19.730 6.154 -0.497 1.00 97.44 152 ARG A CA 1
ATOM 1189 C C . ARG A 1 152 ? 21.033 5.871 0.271 1.00 97.44 152 ARG A C 1
ATOM 1191 O O . ARG A 1 152 ? 21.746 6.838 0.547 1.00 97.44 152 A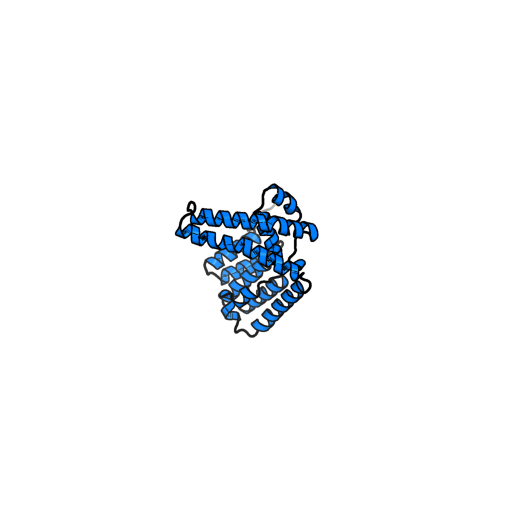RG A O 1
ATOM 1198 N N . PRO A 1 153 ? 21.380 4.610 0.606 1.00 97.62 153 PRO A N 1
ATOM 1199 C CA . PRO A 1 153 ? 22.662 4.292 1.236 1.00 97.62 153 PRO A CA 1
ATOM 1200 C C . PRO A 1 153 ? 23.884 4.770 0.441 1.00 97.62 153 PRO A C 1
ATOM 1202 O O . PRO A 1 153 ? 24.764 5.418 1.012 1.00 97.62 153 PRO A O 1
ATOM 1205 N N . ILE A 1 154 ? 23.933 4.495 -0.867 1.00 97.75 154 ILE A N 1
ATOM 1206 C CA . ILE A 1 154 ? 25.070 4.863 -1.725 1.00 97.75 154 ILE A CA 1
ATOM 1207 C C . ILE A 1 154 ? 25.166 6.381 -1.870 1.00 97.75 154 ILE A C 1
ATOM 1209 O O . ILE A 1 154 ? 26.236 6.945 -1.647 1.00 97.75 154 ILE A O 1
ATOM 1213 N N . MET A 1 155 ? 24.046 7.058 -2.132 1.00 97.69 155 MET A N 1
ATOM 1214 C CA . MET A 1 155 ? 23.986 8.517 -2.218 1.00 97.69 155 MET A CA 1
ATOM 1215 C C . MET A 1 155 ? 24.476 9.183 -0.932 1.00 97.69 155 MET A C 1
ATOM 1217 O O . MET A 1 155 ? 25.255 10.129 -0.996 1.00 97.69 155 MET A O 1
ATOM 1221 N N . LYS A 1 156 ? 24.049 8.689 0.238 1.00 97.94 156 LYS A N 1
ATOM 1222 C CA . LYS A 1 156 ? 24.464 9.243 1.533 1.00 97.94 156 LYS A CA 1
ATOM 1223 C C . LYS A 1 156 ? 25.965 9.072 1.780 1.00 97.94 156 LYS A C 1
ATOM 1225 O O . LYS A 1 156 ? 26.572 9.944 2.392 1.00 97.94 156 LYS A O 1
ATOM 1230 N N . LYS A 1 157 ? 26.551 7.954 1.342 1.00 98.12 157 LYS A N 1
ATOM 1231 C CA . LYS A 1 157 ? 27.957 7.615 1.605 1.00 98.12 157 LYS A CA 1
ATOM 1232 C C . LYS A 1 157 ? 28.932 8.230 0.598 1.00 98.12 157 LYS A C 1
ATOM 1234 O O . LYS A 1 157 ? 30.013 8.646 0.995 1.00 98.12 157 LYS A O 1
ATOM 1239 N N . PHE A 1 158 ? 28.568 8.261 -0.681 1.00 97.94 158 PHE A N 1
ATOM 1240 C CA . PHE A 1 158 ? 29.479 8.616 -1.774 1.00 97.94 158 PHE A CA 1
ATOM 1241 C C . PHE A 1 158 ? 29.042 9.863 -2.553 1.00 97.94 158 PHE A C 1
ATOM 1243 O O . PHE A 1 158 ? 29.844 10.441 -3.279 1.00 97.94 158 PHE A O 1
ATOM 1250 N N . GLY A 1 159 ? 27.797 10.313 -2.387 1.00 97.50 159 GLY A N 1
ATOM 1251 C CA . GLY A 1 159 ? 27.224 11.425 -3.141 1.00 97.50 159 GLY A CA 1
ATOM 1252 C C . GLY A 1 159 ? 26.588 10.992 -4.464 1.00 97.50 159 GLY A C 1
ATOM 1253 O O . GLY A 1 159 ? 26.828 9.901 -4.982 1.00 97.50 159 GLY A O 1
ATOM 1254 N N . LEU A 1 160 ? 25.748 11.872 -5.014 1.00 95.62 160 LEU A N 1
ATOM 1255 C CA . LEU A 1 160 ? 24.958 11.606 -6.223 1.00 95.62 160 LEU A CA 1
ATOM 1256 C C . LEU A 1 160 ? 25.813 11.471 -7.497 1.00 95.62 160 LEU A C 1
ATOM 1258 O O . LEU A 1 160 ? 25.446 10.719 -8.388 1.00 95.62 160 LEU A O 1
ATOM 1262 N N . LYS A 1 161 ? 26.941 12.188 -7.582 1.00 97.25 161 LYS A N 1
ATOM 1263 C CA . LYS A 1 161 ? 27.854 12.203 -8.742 1.00 97.25 161 LYS A CA 1
ATOM 1264 C C . LYS A 1 161 ? 29.089 11.319 -8.515 1.00 97.25 161 LYS A C 1
ATOM 1266 O O . LYS A 1 161 ? 30.212 11.762 -8.737 1.00 97.25 161 LYS A O 1
ATOM 1271 N N . SER A 1 162 ? 28.893 10.129 -7.954 1.00 98.12 162 SER A N 1
ATOM 1272 C CA . SER A 1 162 ? 29.982 9.218 -7.587 1.00 98.12 162 SER A CA 1
ATOM 1273 C C . SER A 1 162 ? 30.066 8.016 -8.530 1.00 98.12 162 SER A C 1
ATOM 1275 O O . SER A 1 162 ? 29.022 7.554 -8.992 1.00 98.12 162 SER A O 1
ATOM 1277 N N . PRO A 1 163 ? 31.259 7.423 -8.740 1.00 98.44 163 PRO A N 1
ATOM 1278 C CA . PRO A 1 163 ? 31.403 6.204 -9.542 1.00 98.44 163 PRO A CA 1
ATOM 1279 C C . PRO A 1 163 ? 30.532 5.035 -9.054 1.00 98.44 163 PRO A C 1
ATOM 1281 O O . PRO A 1 163 ? 30.085 4.207 -9.846 1.00 98.44 163 PRO A O 1
ATOM 1284 N N . GLN A 1 164 ? 30.266 4.961 -7.746 1.00 98.25 164 GLN A N 1
ATOM 1285 C CA . GLN A 1 164 ? 29.383 3.965 -7.137 1.00 98.25 164 GLN A CA 1
ATOM 1286 C C . GLN A 1 164 ? 27.927 4.183 -7.550 1.00 98.25 164 GLN A C 1
ATOM 1288 O O . GLN A 1 164 ? 27.223 3.217 -7.838 1.00 98.25 164 GLN A O 1
ATOM 1293 N N . MET A 1 165 ? 27.481 5.443 -7.588 1.00 98.25 165 MET A N 1
ATOM 1294 C CA . MET A 1 165 ? 26.147 5.778 -8.073 1.00 98.25 165 MET A CA 1
ATOM 1295 C C . MET A 1 165 ? 26.031 5.527 -9.578 1.00 98.25 165 MET A C 1
ATOM 1297 O O . MET A 1 165 ? 25.041 4.948 -10.014 1.00 98.25 165 MET A O 1
ATOM 1301 N N . ASP A 1 166 ? 27.056 5.875 -10.358 1.00 98.25 166 ASP A N 1
ATOM 1302 C CA . ASP A 1 166 ? 27.093 5.603 -11.799 1.00 98.25 166 ASP A CA 1
ATOM 1303 C C . ASP A 1 166 ? 27.013 4.097 -12.086 1.00 98.25 166 ASP A C 1
ATOM 1305 O O . ASP A 1 166 ? 26.214 3.662 -12.916 1.00 98.25 166 ASP A O 1
ATOM 1309 N N . SER A 1 167 ? 27.765 3.288 -11.334 1.00 98.06 167 SER A N 1
ATOM 1310 C CA . SER A 1 167 ? 27.723 1.824 -11.434 1.00 98.06 167 SER A CA 1
ATOM 1311 C C . SER A 1 167 ? 26.342 1.270 -11.071 1.00 98.06 167 SER A C 1
ATOM 1313 O O . SER A 1 167 ? 25.805 0.431 -11.792 1.00 98.06 167 SER A O 1
ATOM 1315 N N . LEU A 1 168 ? 25.724 1.756 -9.985 1.00 98.06 168 LEU A N 1
ATOM 1316 C CA . LEU A 1 168 ? 24.366 1.349 -9.608 1.00 98.06 168 LEU A CA 1
ATOM 1317 C C . LEU A 1 168 ? 23.351 1.711 -10.700 1.00 98.06 168 LEU A C 1
ATOM 1319 O O . LEU A 1 168 ? 22.523 0.878 -11.064 1.00 98.06 168 LEU A O 1
ATOM 1323 N N . ASN A 1 169 ? 23.433 2.928 -11.241 1.00 97.88 169 ASN A N 1
ATOM 1324 C CA . ASN A 1 169 ? 22.550 3.397 -12.306 1.00 97.88 169 ASN A CA 1
ATOM 1325 C C . ASN A 1 169 ? 22.666 2.518 -13.559 1.00 97.88 169 ASN A C 1
ATOM 1327 O O . ASN A 1 169 ? 21.646 2.173 -14.150 1.00 97.88 169 ASN A O 1
ATOM 1331 N N . GLN A 1 170 ? 23.875 2.090 -13.934 1.00 98.06 170 GLN A N 1
ATOM 1332 C CA . GLN A 1 170 ? 24.068 1.158 -15.049 1.00 98.06 170 GLN A CA 1
ATOM 1333 C C . GLN A 1 170 ? 23.381 -0.191 -14.803 1.00 98.06 170 GLN A C 1
ATOM 1335 O O . GLN A 1 170 ? 22.710 -0.708 -15.697 1.00 98.06 170 GLN A O 1
ATOM 1340 N N . VAL A 1 171 ? 23.496 -0.752 -13.595 1.00 97.75 171 VAL A N 1
ATOM 1341 C CA . VAL A 1 171 ? 22.837 -2.022 -13.246 1.00 97.75 171 VAL A CA 1
ATOM 1342 C C . VAL A 1 171 ? 21.312 -1.871 -13.243 1.00 97.75 171 VAL A C 1
ATOM 1344 O O . VAL A 1 171 ? 20.617 -2.741 -13.768 1.00 97.75 171 VAL A O 1
ATOM 1347 N N . ILE A 1 172 ? 20.793 -0.753 -12.720 1.00 98.00 172 ILE A N 1
ATOM 1348 C CA . ILE A 1 172 ? 19.363 -0.412 -12.767 1.00 98.00 172 ILE A CA 1
ATOM 1349 C C . ILE A 1 172 ? 18.877 -0.341 -14.218 1.00 98.00 172 ILE A C 1
ATOM 1351 O O . ILE A 1 172 ? 17.917 -1.019 -14.566 1.00 98.00 172 ILE A O 1
ATOM 1355 N N . MET A 1 173 ? 19.572 0.394 -15.090 1.00 97.25 173 MET A N 1
ATOM 1356 C CA . MET A 1 173 ? 19.194 0.512 -16.504 1.00 97.25 173 MET A CA 1
ATOM 1357 C C . MET A 1 173 ? 19.167 -0.845 -17.219 1.00 97.25 173 MET A C 1
ATOM 1359 O O . MET A 1 173 ? 18.285 -1.098 -18.039 1.00 97.25 173 MET A O 1
ATOM 1363 N N . GLN A 1 174 ? 20.113 -1.735 -16.911 1.00 97.56 174 GLN A N 1
ATOM 1364 C CA . GLN A 1 174 ? 20.117 -3.089 -17.465 1.00 97.56 174 GLN A CA 1
ATOM 1365 C C . GLN A 1 174 ? 18.945 -3.932 -16.948 1.00 97.56 174 GLN A C 1
ATOM 1367 O O . GLN A 1 174 ? 18.377 -4.708 -17.715 1.00 97.56 174 GLN A O 1
ATOM 1372 N N . ALA A 1 175 ? 18.585 -3.808 -15.667 1.00 97.56 175 ALA A N 1
ATOM 1373 C CA . ALA A 1 175 ? 17.415 -4.481 -15.109 1.00 97.56 175 ALA A CA 1
ATOM 1374 C C . ALA A 1 175 ? 16.122 -3.972 -15.758 1.00 97.56 175 ALA A C 1
ATOM 1376 O O . ALA A 1 175 ? 15.338 -4.782 -16.248 1.00 97.56 175 ALA A O 1
ATOM 1377 N N . ASP A 1 176 ? 15.956 -2.654 -15.876 1.00 98.06 176 ASP A N 1
ATOM 1378 C CA . ASP A 1 176 ? 14.798 -2.032 -16.524 1.00 98.06 176 ASP A CA 1
ATOM 1379 C C . ASP A 1 176 ? 14.641 -2.523 -17.975 1.00 98.06 176 ASP A C 1
ATOM 1381 O O . ASP A 1 176 ? 13.548 -2.911 -18.392 1.00 98.06 176 ASP A O 1
ATOM 1385 N N . ALA A 1 177 ? 15.743 -2.589 -18.734 1.00 97.12 177 ALA A N 1
ATOM 1386 C CA . ALA A 1 177 ? 15.747 -3.075 -20.115 1.00 97.12 177 ALA A CA 1
ATOM 1387 C C . ALA A 1 177 ? 15.388 -4.567 -20.246 1.00 97.12 177 ALA A C 1
ATOM 1389 O O . ALA A 1 177 ? 14.776 -4.958 -21.240 1.00 97.12 177 ALA A O 1
ATOM 1390 N N . ARG A 1 178 ? 15.745 -5.405 -19.261 1.00 97.75 178 ARG A N 1
ATOM 1391 C CA . ARG A 1 178 ? 15.356 -6.828 -19.227 1.00 97.75 178 ARG A CA 1
ATOM 1392 C C . ARG A 1 178 ? 13.901 -7.024 -18.805 1.00 97.75 178 ARG A C 1
ATOM 1394 O O . ARG A 1 178 ? 13.211 -7.869 -19.369 1.00 97.75 178 ARG A O 1
ATOM 1401 N N . ASN A 1 179 ? 13.440 -6.247 -17.831 1.00 98.50 179 ASN A N 1
ATOM 1402 C CA . ASN A 1 179 ? 12.119 -6.400 -17.229 1.00 98.50 179 ASN A CA 1
ATOM 1403 C C . ASN A 1 179 ? 11.010 -5.871 -18.137 1.00 98.50 179 ASN A C 1
ATOM 1405 O O . ASN A 1 179 ? 9.944 -6.484 -18.231 1.00 98.50 179 ASN A O 1
ATOM 1409 N N . LEU A 1 180 ? 11.261 -4.753 -18.827 1.00 98.38 180 LEU A N 1
ATOM 1410 C CA . LEU A 1 180 ? 10.239 -4.062 -19.603 1.00 98.38 180 LEU A CA 1
ATOM 1411 C C . LEU A 1 180 ? 9.573 -4.954 -20.665 1.00 98.38 180 LEU A C 1
ATOM 1413 O O . LEU A 1 180 ? 8.348 -5.059 -20.614 1.00 98.38 180 LEU A O 1
ATOM 1417 N N . PRO A 1 181 ? 10.304 -5.655 -21.560 1.00 98.31 181 PRO A N 1
ATOM 1418 C CA . PRO A 1 181 ? 9.680 -6.513 -22.568 1.00 98.31 181 PRO A CA 1
ATOM 1419 C C . PRO A 1 181 ? 8.794 -7.596 -21.951 1.00 98.31 181 PRO A C 1
ATOM 1421 O O . PRO A 1 181 ? 7.724 -7.908 -22.483 1.00 98.31 181 PRO A O 1
ATOM 1424 N N . ARG A 1 182 ? 9.214 -8.152 -20.805 1.00 98.19 182 ARG A N 1
ATOM 1425 C CA . ARG A 1 182 ? 8.458 -9.211 -20.146 1.00 98.19 182 ARG A CA 1
ATOM 1426 C C . ARG A 1 182 ? 7.163 -8.690 -19.536 1.00 98.19 182 ARG A C 1
ATOM 1428 O O . ARG A 1 182 ? 6.110 -9.270 -19.787 1.00 98.19 182 ARG A O 1
ATOM 1435 N N . VAL A 1 183 ? 7.220 -7.575 -18.808 1.00 98.31 183 VAL A N 1
ATOM 1436 C CA . VAL A 1 183 ? 6.024 -6.936 -18.236 1.00 98.31 183 VAL A CA 1
ATOM 1437 C C . VAL A 1 183 ? 5.062 -6.491 -19.331 1.00 98.31 183 VAL A C 1
ATOM 1439 O O . VAL A 1 183 ? 3.862 -6.723 -19.211 1.00 98.31 183 VAL A O 1
ATOM 1442 N N . THR A 1 184 ? 5.557 -5.923 -20.433 1.00 98.06 184 THR A N 1
ATOM 1443 C CA . THR A 1 184 ? 4.682 -5.546 -21.549 1.00 98.06 184 THR A CA 1
ATOM 1444 C C . THR A 1 184 ? 4.006 -6.749 -22.196 1.00 98.06 184 THR A C 1
ATOM 1446 O O . THR A 1 184 ? 2.820 -6.671 -22.482 1.00 98.06 184 THR A O 1
ATOM 1449 N N . ALA A 1 185 ? 4.705 -7.879 -22.348 1.00 98.12 185 ALA A N 1
ATOM 1450 C CA . ALA A 1 185 ? 4.103 -9.105 -22.872 1.00 98.12 185 ALA A CA 1
ATOM 1451 C C . ALA A 1 185 ? 3.017 -9.665 -21.936 1.00 98.12 185 ALA A C 1
ATOM 1453 O O . ALA A 1 185 ? 1.979 -10.127 -22.404 1.00 98.12 185 ALA A O 1
ATOM 1454 N N . ILE A 1 186 ? 3.227 -9.586 -20.617 1.00 97.75 186 ILE A N 1
ATOM 1455 C CA . ILE A 1 186 ? 2.211 -9.950 -19.620 1.00 97.75 186 ILE A CA 1
ATOM 1456 C C . ILE A 1 186 ? 0.984 -9.041 -19.762 1.00 97.75 186 ILE A C 1
ATOM 1458 O O . ILE A 1 186 ? -0.135 -9.547 -19.813 1.00 97.75 186 ILE A O 1
ATOM 1462 N N . ILE A 1 187 ? 1.183 -7.723 -19.871 1.00 97.31 187 ILE A N 1
ATOM 1463 C CA . ILE A 1 187 ? 0.078 -6.768 -20.024 1.00 97.31 187 ILE A CA 1
ATOM 1464 C C . ILE A 1 187 ? -0.670 -6.992 -21.345 1.00 97.31 187 ILE A C 1
ATOM 1466 O O . ILE A 1 187 ? -1.898 -6.983 -21.359 1.00 97.31 187 ILE A O 1
ATOM 1470 N N . ASP A 1 188 ? 0.041 -7.225 -22.448 1.00 95.38 188 ASP A N 1
ATOM 1471 C CA . ASP A 1 188 ? -0.569 -7.473 -23.758 1.00 95.38 188 ASP A CA 1
ATOM 1472 C C . ASP A 1 188 ? -1.369 -8.799 -23.773 1.00 95.38 188 ASP A C 1
ATOM 1474 O O . ASP A 1 188 ? -2.384 -8.896 -24.460 1.00 95.38 188 ASP A O 1
ATOM 1478 N N . GLN A 1 189 ? -0.962 -9.808 -22.989 1.00 96.38 189 GLN A N 1
ATOM 1479 C CA . GLN A 1 189 ? -1.646 -11.106 -22.903 1.00 96.38 189 GLN A CA 1
ATOM 1480 C C . GLN A 1 189 ? -2.837 -11.116 -21.930 1.00 96.38 189 GLN A C 1
ATOM 1482 O O . GLN A 1 189 ? -3.871 -11.711 -22.231 1.00 96.38 189 GLN A O 1
ATOM 1487 N N . TYR A 1 190 ? -2.688 -10.516 -20.748 1.00 94.50 190 TYR A N 1
ATOM 1488 C CA . TYR A 1 190 ? -3.655 -10.627 -19.646 1.00 94.50 190 TYR A CA 1
ATOM 1489 C C . TYR A 1 190 ? -4.436 -9.332 -19.381 1.00 94.50 190 TYR A C 1
ATOM 1491 O O . TYR A 1 190 ? -5.316 -9.307 -18.518 1.00 94.50 190 TYR A O 1
ATOM 1499 N N . GLY A 1 191 ? -4.125 -8.250 -20.099 1.00 94.94 191 GLY A N 1
ATOM 1500 C CA . GLY A 1 191 ? -4.473 -6.897 -19.673 1.00 94.94 191 GLY A CA 1
ATOM 1501 C C . GLY A 1 191 ? -3.624 -6.456 -18.476 1.00 94.94 191 GLY A C 1
ATOM 1502 O O . GLY A 1 191 ? -2.672 -7.130 -18.081 1.00 94.94 191 GLY A O 1
ATOM 1503 N N . TRP A 1 192 ? -3.967 -5.316 -17.868 1.00 95.81 192 TRP A N 1
ATOM 1504 C CA . TRP A 1 192 ? -3.277 -4.871 -16.653 1.00 95.81 192 TRP A CA 1
ATOM 1505 C C . TRP A 1 192 ? -3.426 -5.924 -15.544 1.00 95.81 192 TRP A C 1
ATOM 1507 O O . TRP A 1 192 ? -4.563 -6.223 -15.157 1.00 95.81 192 TRP A O 1
ATOM 1517 N N . PRO A 1 193 ? -2.323 -6.502 -15.029 1.00 94.75 193 PRO A N 1
ATOM 1518 C CA . PRO A 1 193 ? -2.398 -7.612 -14.092 1.00 94.75 193 PRO A CA 1
ATOM 1519 C C . PRO A 1 193 ? -2.981 -7.114 -12.768 1.00 94.75 193 PRO A C 1
ATOM 1521 O O . PRO A 1 193 ? -2.329 -6.410 -12.001 1.00 94.75 193 PRO A O 1
ATOM 1524 N N . SER A 1 194 ? -4.247 -7.441 -12.512 1.00 91.88 194 SER A N 1
ATOM 1525 C CA . SER A 1 194 ? -4.964 -7.004 -11.316 1.00 91.88 194 SER A CA 1
ATOM 1526 C C . SER A 1 194 ? -4.510 -7.766 -10.074 1.00 91.88 194 SER A C 1
ATOM 1528 O O . SER A 1 194 ? -4.009 -8.889 -10.156 1.00 91.88 194 SER A O 1
ATOM 1530 N N . LYS A 1 195 ? -4.807 -7.214 -8.892 1.00 89.69 195 LYS A N 1
ATOM 1531 C CA . LYS A 1 195 ? -4.601 -7.909 -7.612 1.00 89.69 195 LYS A CA 1
ATOM 1532 C C . LYS A 1 195 ? -5.252 -9.297 -7.566 1.00 89.69 195 LYS A C 1
ATOM 1534 O O . LYS A 1 195 ? -4.668 -10.228 -7.034 1.00 89.69 195 LYS A O 1
ATOM 1539 N N . SER A 1 196 ? -6.432 -9.461 -8.165 1.00 88.62 196 SER A N 1
ATOM 1540 C CA . SER A 1 196 ? -7.114 -10.761 -8.237 1.00 88.62 196 SER A CA 1
ATOM 1541 C C . SER A 1 196 ? -6.408 -11.786 -9.130 1.00 88.62 196 SER A C 1
ATOM 1543 O O . SER A 1 196 ? -6.603 -12.982 -8.945 1.00 88.62 196 SER A O 1
ATOM 1545 N N . LEU A 1 197 ? -5.604 -11.337 -10.101 1.00 92.19 197 LEU A N 1
ATOM 1546 C CA . LEU A 1 197 ? -4.865 -12.221 -10.998 1.00 92.19 197 LEU A CA 1
ATOM 1547 C C . LEU A 1 197 ? -3.511 -12.622 -10.407 1.00 92.19 197 LEU A C 1
ATOM 1549 O O . LEU A 1 197 ? -3.109 -13.773 -10.544 1.00 92.19 197 LEU A O 1
ATOM 1553 N N . VAL A 1 198 ? -2.800 -11.680 -9.782 1.00 93.69 198 VAL A N 1
ATOM 1554 C CA . VAL A 1 198 ? -1.376 -11.848 -9.428 1.00 93.69 198 VAL A CA 1
ATOM 1555 C C . VAL A 1 198 ? -1.019 -11.412 -8.002 1.00 93.69 198 VAL A C 1
ATOM 1557 O O . VAL A 1 198 ? 0.152 -11.419 -7.632 1.00 93.69 198 VAL A O 1
ATOM 1560 N N . GLY A 1 199 ? -2.000 -11.036 -7.185 1.00 89.50 199 GLY A N 1
ATOM 1561 C CA . GLY A 1 199 ? -1.779 -10.438 -5.866 1.00 89.50 199 GLY A CA 1
ATOM 1562 C C . GLY A 1 199 ? -1.337 -8.972 -5.936 1.00 89.50 199 GLY A C 1
ATOM 1563 O O . GLY A 1 199 ? -1.111 -8.414 -7.014 1.00 89.50 199 GLY A O 1
ATOM 1564 N N . SER A 1 200 ? -1.224 -8.334 -4.770 1.00 87.19 200 SER A N 1
ATOM 1565 C CA . SER A 1 200 ? -0.856 -6.914 -4.665 1.00 87.19 200 SER A CA 1
ATOM 1566 C C . SER A 1 200 ? 0.537 -6.616 -5.218 1.00 87.19 200 SER A C 1
ATOM 1568 O O . SER A 1 200 ? 0.666 -5.729 -6.061 1.00 87.19 200 SER A O 1
ATOM 1570 N N . ASP A 1 201 ? 1.545 -7.408 -4.850 1.00 88.50 201 ASP A N 1
ATOM 1571 C CA . ASP A 1 201 ? 2.920 -7.225 -5.338 1.00 88.50 201 ASP A CA 1
ATOM 1572 C C . ASP A 1 201 ? 3.023 -7.404 -6.854 1.00 88.50 201 ASP A C 1
ATOM 1574 O O . ASP A 1 201 ? 3.643 -6.591 -7.542 1.00 88.50 201 ASP A O 1
ATOM 1578 N N . GLY A 1 202 ? 2.362 -8.427 -7.404 1.00 91.06 202 GLY A N 1
ATOM 1579 C CA . GLY A 1 202 ? 2.364 -8.665 -8.844 1.00 91.06 202 GLY A CA 1
ATOM 1580 C C . GLY A 1 202 ? 1.740 -7.502 -9.617 1.00 91.06 202 GLY A C 1
ATOM 1581 O O . GLY A 1 202 ? 2.281 -7.056 -10.627 1.00 91.06 202 GLY A O 1
ATOM 1582 N N . SER A 1 203 ? 0.632 -6.954 -9.111 1.00 92.31 203 SER A N 1
ATOM 1583 C CA . SER A 1 203 ? -0.041 -5.815 -9.739 1.00 92.31 203 SER A CA 1
ATOM 1584 C C . SER A 1 203 ? 0.823 -4.550 -9.682 1.00 92.31 203 SER A C 1
ATOM 1586 O O . SER A 1 203 ? 0.989 -3.847 -10.680 1.00 92.31 203 SER A O 1
ATOM 1588 N N . LEU A 1 204 ? 1.470 -4.315 -8.538 1.00 92.69 204 LEU A N 1
ATOM 1589 C CA . LEU A 1 204 ? 2.381 -3.192 -8.332 1.00 92.69 204 LEU A CA 1
ATOM 1590 C C . LEU A 1 204 ? 3.659 -3.295 -9.187 1.00 92.69 204 LEU A C 1
ATOM 1592 O O . LEU A 1 204 ? 4.199 -2.281 -9.627 1.00 92.69 204 LEU A O 1
ATOM 1596 N N . THR A 1 205 ? 4.116 -4.512 -9.485 1.00 97.00 205 THR A N 1
ATOM 1597 C CA . THR A 1 205 ? 5.266 -4.759 -10.372 1.00 97.00 205 THR A CA 1
ATOM 1598 C C . THR A 1 205 ? 5.055 -4.134 -11.748 1.00 97.00 205 THR A C 1
ATOM 1600 O O . THR A 1 205 ? 5.943 -3.451 -12.264 1.00 97.00 205 THR A O 1
ATOM 1603 N N . ALA A 1 206 ? 3.866 -4.321 -12.333 1.00 96.75 206 ALA A N 1
ATOM 1604 C CA . ALA A 1 206 ? 3.533 -3.735 -13.628 1.00 96.75 206 ALA A CA 1
ATOM 1605 C C . ALA A 1 206 ? 3.566 -2.203 -13.575 1.00 96.75 206 ALA A C 1
ATOM 1607 O O . ALA A 1 206 ? 4.120 -1.567 -14.471 1.00 96.75 206 ALA A O 1
ATOM 1608 N N . PHE A 1 207 ? 3.048 -1.610 -12.496 1.00 95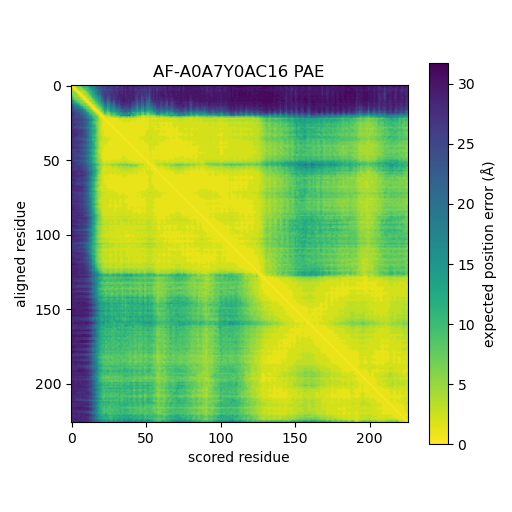.94 207 PHE A N 1
ATOM 1609 C CA . PHE A 1 207 ? 3.108 -0.167 -12.280 1.00 95.94 207 PHE A CA 1
ATOM 1610 C C . PHE A 1 207 ? 4.546 0.364 -12.293 1.00 95.94 207 PHE A C 1
ATOM 1612 O O . PHE A 1 207 ? 4.848 1.262 -13.081 1.00 95.94 207 PHE A O 1
ATOM 1619 N N . PHE A 1 208 ? 5.439 -0.204 -11.476 1.00 97.06 208 PHE A N 1
ATOM 1620 C CA . PHE A 1 208 ? 6.816 0.285 -11.365 1.00 97.06 208 PHE A CA 1
ATOM 1621 C C . PHE A 1 208 ? 7.582 0.174 -12.680 1.00 97.06 208 PHE A C 1
ATOM 1623 O O . PHE A 1 208 ? 8.145 1.163 -13.150 1.00 97.06 208 PHE A O 1
ATOM 1630 N N . VAL A 1 209 ? 7.544 -0.994 -13.323 1.00 97.94 209 VAL A N 1
ATOM 1631 C CA . VAL A 1 209 ? 8.282 -1.207 -14.575 1.00 97.94 209 VAL A CA 1
ATOM 1632 C C . VAL A 1 209 ? 7.782 -0.268 -15.677 1.00 97.94 209 VAL A C 1
ATOM 1634 O O . VAL A 1 209 ? 8.587 0.328 -16.396 1.00 97.94 209 VAL A O 1
ATOM 1637 N N . ILE A 1 210 ? 6.465 -0.051 -15.784 1.00 97.69 210 ILE A N 1
ATOM 1638 C CA . ILE A 1 210 ? 5.920 0.919 -16.741 1.00 97.69 210 ILE A CA 1
ATOM 1639 C C . ILE A 1 210 ? 6.306 2.352 -16.357 1.00 97.69 210 ILE A C 1
ATOM 1641 O O . ILE A 1 210 ? 6.723 3.110 -17.232 1.00 97.69 210 ILE A O 1
ATOM 1645 N N . GLN A 1 211 ? 6.251 2.743 -15.083 1.00 95.69 211 GLN A N 1
ATOM 1646 C CA . GLN A 1 211 ? 6.656 4.082 -14.637 1.00 95.69 211 GLN A CA 1
ATOM 1647 C C . GLN A 1 211 ? 8.116 4.409 -15.002 1.00 95.69 211 GLN A C 1
ATOM 1649 O O . GLN A 1 211 ? 8.413 5.548 -15.382 1.00 95.69 211 GLN A O 1
ATOM 1654 N N . HIS A 1 212 ? 9.011 3.423 -14.928 1.00 95.19 212 HIS A N 1
ATOM 1655 C CA . HIS A 1 212 ? 10.432 3.567 -15.262 1.00 95.19 212 HIS A CA 1
ATOM 1656 C C . HIS A 1 212 ? 10.720 3.564 -16.772 1.00 95.19 212 HIS A C 1
ATOM 1658 O O . HIS A 1 212 ? 11.818 3.921 -17.192 1.00 95.19 212 HIS A O 1
ATOM 1664 N N . SER A 1 213 ? 9.739 3.199 -17.598 1.00 96.69 213 SER A N 1
ATOM 1665 C CA . SER A 1 213 ? 9.891 3.131 -19.052 1.00 96.69 213 SER A CA 1
ATOM 1666 C C . SER A 1 213 ? 9.864 4.506 -19.741 1.00 96.69 213 SER A C 1
ATOM 1668 O O . SER A 1 213 ? 9.613 5.555 -19.136 1.00 96.69 213 SER A O 1
ATOM 1670 N N . ASN A 1 214 ? 10.119 4.504 -21.053 1.00 96.25 214 ASN A N 1
ATOM 1671 C CA . ASN A 1 214 ? 10.043 5.709 -21.876 1.00 96.25 214 ASN A CA 1
ATOM 1672 C C . ASN A 1 214 ? 8.606 6.268 -21.973 1.00 96.25 214 ASN A C 1
ATOM 1674 O O . ASN A 1 214 ? 7.615 5.594 -21.686 1.00 96.25 214 ASN A O 1
ATOM 1678 N N . LEU A 1 215 ? 8.487 7.526 -22.410 1.00 96.56 215 LEU A N 1
ATOM 1679 C CA . LEU A 1 215 ? 7.200 8.225 -22.468 1.00 96.56 215 LEU A CA 1
ATOM 1680 C C . LEU A 1 215 ? 6.162 7.503 -23.339 1.00 96.56 215 LEU A C 1
ATOM 1682 O O . LEU A 1 215 ? 5.018 7.370 -22.913 1.00 96.56 215 LEU A O 1
ATOM 1686 N N . ALA A 1 216 ? 6.565 7.010 -24.513 1.00 97.62 216 ALA A N 1
ATOM 1687 C CA . ALA A 1 216 ? 5.668 6.315 -25.435 1.00 97.62 216 ALA A CA 1
ATOM 1688 C C . ALA A 1 216 ? 5.057 5.056 -24.796 1.00 97.62 216 ALA A C 1
ATOM 1690 O O . ALA A 1 216 ? 3.860 4.806 -24.916 1.00 97.62 216 ALA A O 1
ATOM 1691 N N . THR A 1 217 ? 5.862 4.299 -24.051 1.00 97.25 217 THR A N 1
ATOM 1692 C CA . THR A 1 217 ? 5.410 3.092 -23.351 1.00 97.25 217 THR A CA 1
ATOM 1693 C C . THR A 1 217 ? 4.453 3.434 -22.215 1.00 97.25 217 THR A C 1
ATOM 1695 O O . THR A 1 217 ? 3.383 2.835 -22.114 1.00 97.25 217 THR A O 1
ATOM 1698 N N . ARG A 1 218 ? 4.771 4.455 -21.406 1.00 97.00 218 ARG A N 1
ATOM 1699 C CA . ARG A 1 218 ? 3.848 4.954 -20.373 1.00 97.00 218 ARG A CA 1
ATOM 1700 C C . ARG A 1 218 ? 2.508 5.375 -20.963 1.00 97.00 218 ARG A C 1
ATOM 1702 O O . ARG A 1 218 ? 1.473 4.985 -20.440 1.00 97.00 218 ARG A O 1
ATOM 1709 N N . GLN A 1 219 ? 2.523 6.124 -22.064 1.00 96.88 219 GLN A N 1
ATOM 1710 C CA . GLN A 1 219 ? 1.306 6.573 -22.743 1.00 96.88 219 GLN A CA 1
ATOM 1711 C C . GLN A 1 219 ? 0.486 5.410 -23.312 1.00 96.88 219 GLN A C 1
ATOM 1713 O O . GLN A 1 219 ? -0.737 5.453 -23.212 1.00 96.88 219 GLN A O 1
ATOM 1718 N N . LYS A 1 220 ? 1.132 4.360 -23.846 1.00 96.69 220 LYS A N 1
ATOM 1719 C CA . LYS A 1 220 ? 0.445 3.152 -24.340 1.00 96.69 220 LYS A CA 1
ATOM 1720 C C . LYS A 1 220 ? -0.405 2.496 -23.245 1.00 96.69 220 LYS A C 1
ATOM 1722 O O . LYS A 1 220 ? -1.543 2.122 -23.511 1.00 96.69 220 LYS A O 1
ATOM 1727 N N . TYR A 1 221 ? 0.134 2.350 -22.034 1.00 96.19 221 TYR A N 1
ATOM 1728 C CA . TYR A 1 221 ? -0.512 1.566 -20.971 1.00 96.19 221 TYR A CA 1
ATOM 1729 C C . TYR A 1 221 ? -1.285 2.388 -19.937 1.00 96.19 221 TYR A C 1
ATOM 1731 O O . TYR A 1 221 ? -2.094 1.820 -19.206 1.00 96.19 221 TYR A O 1
ATOM 1739 N N . LEU A 1 222 ? -1.094 3.710 -19.888 1.00 93.88 222 LEU A N 1
ATOM 1740 C CA . LEU A 1 222 ? -1.809 4.592 -18.961 1.00 93.88 222 LEU A CA 1
ATOM 1741 C C . LEU A 1 222 ? -3.342 4.397 -18.978 1.00 93.88 222 LEU A C 1
ATOM 1743 O O . LEU A 1 222 ? -3.912 4.328 -17.892 1.00 93.88 222 LEU A O 1
ATOM 1747 N N . PRO A 1 223 ? -4.026 4.246 -20.134 1.00 95.31 223 PRO A N 1
ATOM 1748 C CA . PRO A 1 223 ? -5.486 4.110 -20.157 1.00 95.31 223 PRO A CA 1
ATOM 1749 C C . PRO A 1 223 ? -6.029 2.814 -19.541 1.00 95.31 223 PRO A C 1
ATOM 1751 O O . PRO A 1 223 ? -7.216 2.745 -19.235 1.00 95.31 223 PRO A O 1
ATOM 1754 N N . ILE A 1 224 ? -5.193 1.779 -19.395 1.00 93.00 224 ILE A N 1
ATOM 1755 C CA . ILE A 1 224 ? -5.605 0.467 -18.870 1.00 93.00 224 ILE A CA 1
ATOM 1756 C C . ILE A 1 224 ? -5.051 0.175 -17.472 1.00 93.00 224 ILE A C 1
ATOM 1758 O O . ILE A 1 224 ? -5.371 -0.869 -16.906 1.00 93.00 224 ILE A O 1
ATOM 1762 N N . MET A 1 225 ? -4.235 1.081 -16.929 1.00 89.00 225 MET A N 1
ATOM 1763 C CA . MET A 1 225 ? -3.675 1.001 -15.583 1.00 89.00 225 MET A CA 1
ATOM 1764 C C . MET A 1 225 ? -4.790 0.988 -14.528 1.00 89.00 225 MET A C 1
ATOM 1766 O O . MET A 1 225 ? -5.767 1.729 -14.648 1.00 89.00 225 MET A O 1
ATOM 1770 N N . ARG A 1 226 ? -4.652 0.137 -13.506 1.00 75.75 226 ARG A N 1
ATOM 1771 C CA . ARG A 1 226 ? -5.603 -0.014 -12.393 1.00 75.75 226 ARG A CA 1
ATOM 1772 C C . ARG A 1 226 ? -4.889 -0.039 -11.054 1.00 75.75 226 ARG A C 1
ATOM 1774 O O . ARG A 1 226 ? -3.745 -0.551 -11.030 1.00 75.75 226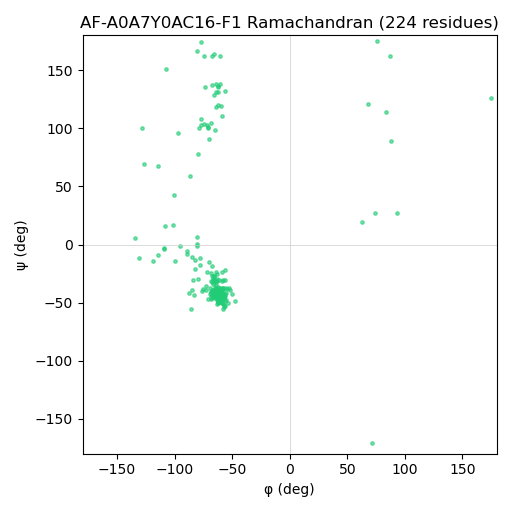 ARG A O 1
#

Organism: NCBI:txid2682546

Sequence (226 aa):
MKNYLLLALGLGYGLVAQAQASFAALRTQALAAYHNKQYRESGQRYDESFRQPAAQPAAGDFYNAACSWALAGEPAKAFRDLDRATLAGWDDVTHLKTDSDLAALHADKRWQPMLRKLEARVAQAEANINQPLKRELAEILESDQGLRRQIRPIMKKFGLKSPQMDSLNQVIMQADARNLPRVTAIIDQYGWPSKSLVGSDGSLTAFFVIQHSNLATRQKYLPIMR

Solvent-accessible surface area (backbone atoms only — not comparable to full-atom values): 12456 Å² total; per-residue (Å²): 138,88,86,82,89,82,90,81,88,80,84,79,82,79,82,78,77,73,79,75,78,49,35,69,57,26,43,52,50,14,52,52,27,42,77,71,67,38,19,57,59,11,23,50,28,34,60,53,16,68,66,34,95,83,45,79,80,50,20,65,53,28,40,52,30,13,34,21,18,34,66,48,74,36,58,73,58,12,52,54,22,44,53,46,7,42,75,56,62,50,67,65,61,68,54,66,76,66,38,74,49,44,53,84,47,68,80,39,85,63,36,63,63,52,51,51,55,38,53,51,50,43,50,61,54,52,68,73,35,43,59,72,60,20,51,53,28,46,54,48,34,46,58,56,48,57,58,57,67,45,49,62,62,46,34,73,74,64,34,79,94,21,73,69,42,52,52,51,50,52,53,47,52,53,36,52,65,60,43,41,64,54,49,50,50,48,32,74,73,69,40,61,57,40,46,55,44,26,34,65,64,24,25,49,28,51,51,53,51,40,70,74,44,56,70,71,60,35,62,71,46,56,88,60,62,128

Secondary structure (DSSP, 8-state):
-------------------PPPHHHHHHHHHHHHHTT-HHHHHHHHHHHTTSTT----HHHHHHHHHHHHHTT-HHHHHHHHHHHHHTT---HHHHHH-GGGGGGTTSTTHHHHHHHHHHHHHHHHTT--HHHHHHHHHHHHHHHHHHTTHHHHHHHH-TTSHHHHHHHHHHHHHHHHHHHHHHHHHHHHSS--HHHHHHHHHHHHHHHHHHS-HHHHHHHGGG--

Nearest PDB structures (foldseek):
  2ho1-assembly1_A  TM=5.235E-01  e=9.662E-02  Pseudomonas aeruginosa PAO1
  9f1d-assembly1_DB  TM=3.942E-01  e=4.522E-02  Homo sapiens
  3ro3-assembly1_A  TM=3.962E-01  e=9.423E-01  Mus musculus
  2vq2-assembly1_A-2  TM=4.777E-01  e=1.540E+00  Neisseria meningitidis
  8xi2-assembly1_J  TM=3.903E-01  e=2.201E+00  Chlamydomonas reinhardtii

InterPro domains:
  IPR046732 Protein of unknown function DUF6624 [PF20329] (133-225)